Protein AF-A0AB73KA36-F1 (afdb_monomer)

Structure (mmCIF, N/CA/C/O backbone):
data_AF-A0AB73KA36-F1
#
_entry.id   AF-A0AB73KA36-F1
#
loop_
_atom_site.group_PDB
_atom_site.id
_atom_site.type_symbol
_atom_site.label_atom_id
_atom_site.label_alt_id
_atom_site.label_comp_id
_atom_site.label_asym_id
_atom_site.label_entity_id
_atom_site.label_seq_id
_atom_site.pdbx_PDB_ins_code
_atom_site.Cartn_x
_atom_site.Cartn_y
_atom_site.Cartn_z
_atom_site.occupancy
_atom_site.B_iso_or_equiv
_atom_site.auth_seq_id
_atom_site.auth_comp_id
_atom_site.auth_asym_id
_atom_site.auth_atom_id
_atom_site.pdbx_PDB_model_num
ATOM 1 N N . MET A 1 1 ? -33.663 -23.425 15.361 1.00 34.47 1 MET A N 1
ATOM 2 C CA . MET A 1 1 ? -32.714 -23.341 14.234 1.00 34.47 1 MET A CA 1
ATOM 3 C C . MET A 1 1 ? -31.765 -22.206 14.566 1.00 34.47 1 MET A C 1
ATOM 5 O O . MET A 1 1 ? -32.140 -21.056 14.391 1.00 34.47 1 MET A O 1
ATOM 9 N N . SER A 1 2 ? -30.631 -22.527 15.195 1.00 30.89 2 SER A N 1
ATOM 10 C CA . SER A 1 2 ? -29.604 -21.537 15.537 1.00 30.89 2 SER A CA 1
ATOM 11 C C . SER A 1 2 ? -28.916 -21.083 14.263 1.00 30.89 2 SER A C 1
ATOM 13 O O . SER A 1 2 ? -28.452 -21.923 13.493 1.00 30.89 2 SER A O 1
ATOM 15 N N . GLN A 1 3 ? -28.890 -19.773 14.038 1.00 29.14 3 GLN A N 1
ATOM 16 C CA . GLN A 1 3 ? -28.012 -19.181 13.044 1.00 29.14 3 GLN A CA 1
ATOM 17 C C . GLN A 1 3 ? -26.596 -19.164 13.611 1.00 29.14 3 GLN A C 1
ATOM 19 O O . GLN A 1 3 ? -26.354 -18.692 14.718 1.00 29.14 3 GLN A O 1
ATOM 24 N N . ASP A 1 4 ? -25.710 -19.771 12.841 1.00 30.23 4 ASP A N 1
ATOM 25 C CA . ASP A 1 4 ? -24.291 -19.936 13.088 1.00 30.23 4 ASP A CA 1
ATOM 26 C C . ASP A 1 4 ? -23.586 -18.639 12.656 1.00 30.23 4 ASP A C 1
ATOM 28 O O . ASP A 1 4 ? -23.253 -18.449 11.484 1.00 30.23 4 ASP A O 1
ATOM 32 N N . THR A 1 5 ? -23.457 -17.683 13.577 1.00 32.69 5 THR A N 1
ATOM 33 C CA . THR A 1 5 ? -22.637 -16.480 13.393 1.00 32.69 5 THR A CA 1
ATOM 34 C C . THR A 1 5 ? -21.172 -16.869 13.556 1.00 32.69 5 THR A C 1
ATOM 36 O O . THR A 1 5 ? -20.622 -16.861 14.656 1.00 32.69 5 THR A O 1
ATOM 39 N N . ARG A 1 6 ? -20.529 -17.229 12.442 1.00 26.52 6 ARG A N 1
ATOM 40 C CA . ARG A 1 6 ? -19.066 -17.331 12.376 1.00 26.52 6 ARG A CA 1
ATOM 41 C C . ARG A 1 6 ? -18.456 -15.972 12.752 1.00 26.52 6 ARG A C 1
ATOM 43 O O . ARG A 1 6 ? -18.998 -14.953 12.317 1.00 26.52 6 ARG A O 1
ATOM 50 N N . PRO A 1 7 ? -17.348 -15.923 13.510 1.00 35.69 7 PRO A N 1
ATOM 51 C CA . PRO A 1 7 ? -16.651 -14.669 13.745 1.00 35.69 7 PRO A CA 1
ATOM 52 C C . PRO A 1 7 ? -16.148 -14.134 12.400 1.00 35.69 7 PRO A C 1
ATOM 54 O O . PRO A 1 7 ? -15.449 -14.828 11.660 1.00 35.69 7 PRO A O 1
ATOM 57 N N . GLN A 1 8 ? -16.584 -12.920 12.070 1.00 36.38 8 GLN A N 1
ATOM 58 C CA . GLN A 1 8 ? -16.067 -12.134 10.956 1.00 36.38 8 GLN A CA 1
ATOM 59 C C . GLN A 1 8 ? -14.555 -11.972 11.151 1.00 36.38 8 GLN A C 1
ATOM 61 O O . GLN A 1 8 ? -14.098 -11.815 12.286 1.00 36.38 8 GLN A O 1
ATOM 66 N N . GLY A 1 9 ? -13.784 -12.095 10.066 1.00 32.59 9 GLY A N 1
ATOM 67 C CA . GLY A 1 9 ? -12.330 -11.954 10.104 1.00 32.59 9 GLY A CA 1
ATOM 68 C C . GLY A 1 9 ? -11.952 -10.677 10.846 1.00 32.59 9 GLY A C 1
ATOM 69 O O . GLY A 1 9 ? -12.515 -9.620 10.576 1.00 32.59 9 GLY A O 1
ATOM 70 N N . ALA A 1 10 ? -11.063 -10.795 11.831 1.00 39.03 10 ALA A N 1
ATOM 71 C CA . ALA A 1 10 ? -10.614 -9.646 12.596 1.00 39.03 10 ALA A CA 1
ATOM 72 C C . ALA A 1 10 ? -10.026 -8.610 11.629 1.00 39.03 10 ALA A C 1
ATOM 74 O O . ALA A 1 10 ? -9.109 -8.930 10.868 1.00 39.03 10 ALA A O 1
ATOM 75 N N . LEU A 1 11 ? -10.556 -7.384 11.668 1.00 43.56 11 LEU A N 1
ATOM 76 C CA . LEU A 1 11 ? -9.895 -6.220 11.089 1.00 43.56 11 LEU A CA 1
ATOM 77 C C . LEU A 1 11 ? -8.432 -6.251 11.547 1.00 43.56 11 LEU A C 1
ATOM 79 O O . LEU A 1 11 ? -8.172 -6.451 12.736 1.00 43.56 11 LEU A O 1
ATOM 83 N N . ARG A 1 12 ? -7.486 -6.044 10.627 1.00 48.09 12 ARG A N 1
ATOM 84 C CA . ARG A 1 12 ? -6.067 -5.844 10.955 1.00 48.09 12 ARG A CA 1
ATOM 85 C C . ARG A 1 12 ? -5.717 -4.353 10.899 1.00 48.09 12 ARG A C 1
ATOM 87 O O . ARG A 1 12 ? -5.169 -3.905 9.892 1.00 48.09 12 ARG A O 1
ATOM 94 N N . PRO A 1 13 ? -6.053 -3.545 11.921 1.00 45.62 13 PRO A N 1
ATOM 95 C CA . PRO A 1 13 ? -5.514 -2.205 12.012 1.00 45.62 13 PRO A CA 1
ATOM 96 C C . PRO A 1 13 ? -3.984 -2.213 12.002 1.00 45.62 13 PRO A C 1
ATOM 98 O O . PRO A 1 13 ? -3.335 -3.004 12.687 1.00 45.62 13 PRO A O 1
ATOM 101 N N . VAL A 1 14 ? -3.400 -1.287 11.250 1.00 47.75 14 VAL A N 1
ATOM 102 C CA . VAL A 1 14 ? -2.001 -0.907 11.451 1.00 47.75 14 VAL A CA 1
ATOM 103 C C . VAL A 1 14 ? -1.996 -0.024 12.694 1.00 47.75 14 VAL A C 1
ATOM 105 O O . VAL A 1 14 ? -2.486 1.102 12.644 1.00 47.75 14 VAL A O 1
ATOM 108 N N . GLY A 1 15 ? -1.541 -0.552 13.830 1.00 40.09 15 GLY A N 1
ATOM 109 C CA . GLY A 1 15 ? -1.521 0.190 15.091 1.00 40.09 15 GLY A CA 1
ATOM 110 C C . GLY A 1 15 ? -0.669 1.475 15.014 1.00 40.09 15 GLY A C 1
ATOM 111 O O . GLY A 1 15 ? 0.202 1.608 14.148 1.00 40.09 15 GLY A O 1
ATOM 112 N N . PRO A 1 16 ? -0.880 2.449 15.917 1.00 38.84 16 PRO A N 1
ATOM 113 C CA . PRO A 1 16 ? 0.133 3.442 16.277 1.00 38.84 16 PRO A CA 1
ATOM 114 C C . PRO A 1 16 ? 1.445 2.745 16.664 1.00 38.84 16 PRO A C 1
ATOM 116 O O . PRO A 1 16 ? 1.427 1.587 17.066 1.00 38.84 16 PRO A O 1
ATOM 119 N N . GLN A 1 17 ? 2.579 3.454 16.619 1.00 42.41 17 GLN A N 1
ATOM 120 C CA . GLN A 1 17 ? 3.849 2.909 17.138 1.00 42.41 17 GLN A CA 1
ATOM 121 C C . GLN A 1 17 ? 3.740 2.463 18.614 1.00 42.41 17 GLN A C 1
ATOM 123 O O . GLN A 1 17 ? 4.500 1.592 19.024 1.00 42.41 17 GLN A O 1
ATOM 128 N N . ASP A 1 18 ? 2.750 2.996 19.349 1.00 39.19 18 ASP A N 1
ATOM 129 C CA . ASP A 1 18 ? 2.490 2.720 20.765 1.00 39.19 18 ASP A CA 1
ATOM 130 C C . ASP A 1 18 ? 1.138 2.045 21.076 1.00 39.19 18 ASP A C 1
ATOM 132 O O . ASP A 1 18 ? 0.915 1.723 22.244 1.00 39.19 18 ASP A O 1
ATOM 136 N N . ALA A 1 19 ? 0.219 1.828 20.113 1.00 46.53 19 ALA A N 1
ATOM 137 C CA . ALA A 1 19 ? -1.009 1.082 20.436 1.00 46.53 19 ALA A CA 1
ATOM 138 C C . ALA A 1 19 ? -0.875 -0.399 20.070 1.00 46.53 19 ALA A C 1
ATOM 140 O O . ALA A 1 19 ? -0.293 -0.733 19.034 1.00 46.53 19 ALA A O 1
ATOM 141 N N . PRO A 1 20 ? -1.401 -1.285 20.932 1.00 52.31 20 PRO A N 1
ATOM 142 C CA . PRO A 1 20 ? -1.227 -2.718 20.794 1.00 52.31 20 PRO A CA 1
ATOM 143 C C . PRO A 1 20 ? -1.726 -3.218 19.444 1.00 52.31 20 PRO A C 1
ATOM 145 O O . PRO A 1 20 ? -2.700 -2.695 18.890 1.00 52.31 20 PRO A O 1
ATOM 148 N N . MET A 1 21 ? -1.050 -4.242 18.923 1.00 51.38 21 MET A N 1
ATOM 149 C CA . MET A 1 21 ? -1.449 -4.883 17.679 1.00 51.38 21 MET A CA 1
ATOM 150 C C . MET A 1 21 ? -2.825 -5.545 17.848 1.00 51.38 21 MET A C 1
ATOM 152 O O . MET A 1 21 ? -3.047 -6.284 18.810 1.00 51.38 21 MET A O 1
ATOM 156 N N . PRO A 1 22 ? -3.746 -5.318 16.909 1.00 49.62 22 PRO A N 1
ATOM 157 C CA . PRO A 1 22 ? -5.070 -5.912 16.947 1.00 49.62 22 PRO A CA 1
ATOM 158 C C . PRO A 1 22 ? -5.012 -7.423 16.733 1.00 49.62 22 PRO A C 1
ATOM 160 O O . PRO A 1 22 ? -4.329 -7.914 15.836 1.00 49.62 22 PRO A O 1
ATOM 163 N N . GLY A 1 23 ? -5.777 -8.157 17.543 1.00 44.47 23 GLY A N 1
ATOM 164 C CA . GLY A 1 23 ? -5.996 -9.593 17.357 1.00 44.47 23 GLY A CA 1
ATOM 165 C C . GLY A 1 23 ? -4.895 -10.518 17.885 1.00 44.47 23 GLY A C 1
ATOM 166 O O . GLY A 1 23 ? -4.915 -11.700 17.550 1.00 44.47 23 GLY A O 1
ATOM 167 N N . GLY A 1 24 ? -3.961 -10.018 18.699 1.00 50.12 24 GLY A N 1
ATOM 168 C CA . GLY A 1 24 ? -3.105 -10.876 19.520 1.00 50.12 24 GLY A CA 1
ATOM 169 C C . GLY A 1 24 ? -3.833 -11.281 20.800 1.00 50.12 24 GLY A C 1
ATOM 170 O O . GLY A 1 24 ? -4.273 -10.405 21.545 1.00 50.12 24 GLY A O 1
ATOM 171 N N . ASP A 1 25 ? -3.968 -12.585 21.041 1.00 55.19 25 ASP A N 1
ATOM 172 C CA . ASP A 1 25 ? -4.169 -13.072 22.404 1.00 55.19 25 ASP A CA 1
ATOM 173 C C . ASP A 1 25 ? -2.825 -12.908 23.121 1.00 55.19 25 ASP A C 1
ATOM 175 O O . ASP A 1 25 ? -1.806 -13.438 22.666 1.00 55.19 25 ASP A O 1
ATOM 179 N N . ASP A 1 26 ? -2.809 -12.152 24.213 1.00 65.50 26 ASP A N 1
ATOM 180 C CA . ASP A 1 26 ? -1.648 -12.115 25.096 1.00 65.50 26 ASP A CA 1
ATOM 181 C C . ASP A 1 26 ? -1.492 -13.488 25.782 1.00 65.50 2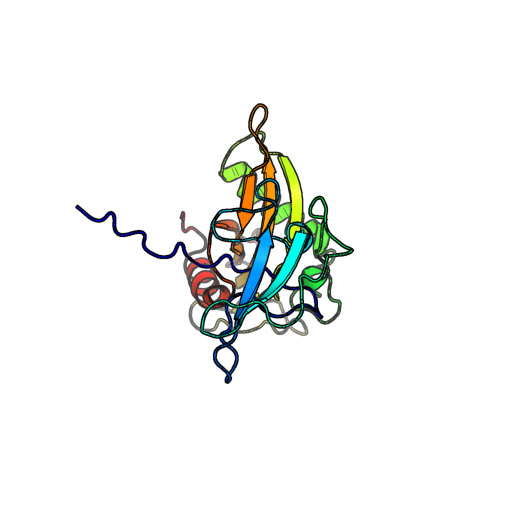6 ASP A C 1
ATOM 183 O O . ASP A 1 26 ? -2.444 -14.267 25.880 1.00 65.50 26 ASP A O 1
ATOM 187 N N . ASP A 1 27 ? -0.304 -13.798 26.312 1.00 70.88 27 ASP A N 1
ATOM 188 C CA . ASP A 1 27 ? -0.028 -15.083 26.986 1.00 70.88 27 ASP A CA 1
ATOM 189 C C . ASP A 1 27 ? -0.992 -15.382 28.161 1.00 70.88 27 ASP A C 1
ATOM 191 O O . ASP A 1 27 ? -1.186 -16.537 28.552 1.00 70.88 27 ASP A O 1
ATOM 195 N N . ASP A 1 28 ? -1.628 -14.348 28.723 1.00 76.94 28 ASP A N 1
ATOM 196 C CA . ASP A 1 28 ? -2.641 -14.448 29.779 1.00 76.94 28 ASP A CA 1
ATOM 197 C C . ASP A 1 28 ? -4.072 -14.721 29.254 1.00 76.94 28 ASP A C 1
ATOM 199 O O . ASP A 1 28 ? -4.993 -14.960 30.040 1.00 76.94 28 ASP A O 1
ATOM 203 N N . GLY A 1 29 ? -4.262 -14.775 27.932 1.00 80.44 29 GLY A N 1
ATOM 204 C CA . GLY A 1 29 ? -5.544 -14.977 27.258 1.00 80.44 29 GLY A CA 1
ATOM 205 C C . GLY A 1 29 ? -6.435 -13.737 27.206 1.00 80.44 29 GLY A C 1
ATOM 206 O O . GLY A 1 29 ? -7.618 -13.872 26.893 1.00 80.44 29 GLY A O 1
ATOM 207 N N . SER A 1 30 ? -5.905 -12.565 27.550 1.00 84.38 30 SER A N 1
ATOM 208 C CA . SER A 1 30 ? -6.564 -11.293 27.276 1.00 84.38 30 SER A CA 1
ATOM 209 C C . SER A 1 30 ? -6.367 -10.877 25.818 1.00 84.38 30 SER A C 1
ATOM 211 O O . SER A 1 30 ? -5.475 -11.366 25.123 1.00 84.38 30 SER A O 1
ATOM 213 N N . ARG A 1 31 ? -7.220 -9.968 25.347 1.00 85.62 31 ARG A N 1
ATOM 214 C CA . ARG A 1 31 ? -7.167 -9.448 23.978 1.00 85.62 31 ARG A CA 1
ATOM 215 C C . ARG A 1 31 ? -7.622 -8.000 23.909 1.00 85.62 31 ARG A C 1
ATOM 217 O O . ARG A 1 31 ? -8.372 -7.523 24.763 1.00 85.62 31 ARG A O 1
ATOM 224 N N . TRP A 1 32 ? -7.223 -7.325 22.841 1.00 85.62 32 TRP A N 1
ATOM 225 C CA . TRP A 1 32 ? -7.624 -5.952 22.555 1.00 85.62 32 TRP A CA 1
ATOM 226 C C . TRP A 1 32 ? -8.891 -5.889 21.706 1.00 85.62 32 TRP A C 1
ATOM 228 O O . TRP A 1 32 ? -9.028 -6.602 20.710 1.00 85.62 32 TRP A O 1
ATOM 238 N N . ILE A 1 33 ? -9.808 -5.007 22.097 1.00 87.31 33 ILE A N 1
ATOM 239 C CA . ILE A 1 33 ? -11.014 -4.657 21.350 1.00 87.31 33 ILE A CA 1
ATOM 240 C C . ILE A 1 33 ? -10.898 -3.205 20.891 1.00 87.31 33 ILE A C 1
ATOM 242 O O . ILE A 1 33 ? -10.392 -2.353 21.621 1.00 87.31 33 ILE A O 1
ATOM 246 N N . TYR A 1 34 ? -11.383 -2.933 19.681 1.00 87.06 34 TYR A N 1
ATOM 247 C CA . TYR A 1 34 ? -11.301 -1.630 19.031 1.00 87.06 34 TYR A CA 1
ATOM 248 C C . TYR A 1 34 ? -12.694 -1.182 18.612 1.00 87.06 34 TYR A C 1
ATOM 250 O O . TYR A 1 34 ? -13.464 -1.958 18.044 1.00 87.06 34 TYR A O 1
ATOM 258 N N . GLU A 1 35 ? -12.997 0.090 18.842 1.00 91.44 35 GLU A N 1
ATOM 259 C CA . GLU A 1 35 ? -14.129 0.757 18.211 1.00 91.44 35 GLU A CA 1
ATOM 260 C C . GLU A 1 35 ? -13.620 1.486 16.966 1.00 91.44 35 GLU A C 1
ATOM 262 O O . GLU A 1 35 ? -12.807 2.405 17.073 1.00 91.44 35 GLU A O 1
ATOM 267 N N . VAL A 1 36 ? -14.073 1.059 15.787 1.00 90.75 36 VAL A N 1
ATOM 268 C CA . VAL A 1 36 ? -13.618 1.573 14.488 1.00 90.75 36 VAL A CA 1
ATOM 269 C C . VAL A 1 36 ? -14.751 2.339 13.811 1.00 90.75 36 VAL A C 1
ATOM 271 O O . VAL A 1 36 ? -15.882 1.857 13.739 1.00 90.75 36 VAL A O 1
ATOM 274 N N . ALA A 1 37 ? -14.444 3.531 13.309 1.00 91.81 37 ALA A N 1
ATOM 275 C CA . ALA A 1 37 ? -15.352 4.325 12.494 1.00 91.81 37 ALA A CA 1
ATOM 276 C C . ALA A 1 37 ? -15.437 3.741 11.079 1.00 91.81 37 ALA A C 1
ATOM 278 O O . ALA A 1 37 ? -14.500 3.858 10.285 1.00 91.81 37 ALA A O 1
ATOM 279 N N . GLY A 1 38 ? -16.569 3.100 10.777 1.00 88.50 38 GLY A N 1
ATOM 280 C CA . GLY A 1 38 ? -16.789 2.384 9.519 1.00 88.50 38 GLY A CA 1
ATOM 281 C C . GLY A 1 38 ? -16.718 3.268 8.272 1.00 88.50 38 GLY A C 1
ATOM 282 O O . GLY A 1 38 ? -16.420 2.776 7.191 1.00 88.50 38 GLY A O 1
ATOM 283 N N . GLU A 1 39 ? -16.934 4.579 8.402 1.00 89.56 39 GLU A N 1
ATOM 284 C CA . GLU A 1 39 ? -16.766 5.540 7.307 1.00 89.56 39 GLU A CA 1
ATOM 285 C C . GLU A 1 39 ? -15.307 5.704 6.841 1.00 89.56 39 GLU A C 1
ATOM 287 O O . GLU A 1 39 ? -15.063 6.251 5.764 1.00 89.56 39 GLU A O 1
ATOM 292 N N . TYR A 1 40 ? -14.344 5.232 7.637 1.00 89.94 40 TYR A N 1
ATOM 293 C CA . TYR A 1 40 ? -12.909 5.328 7.373 1.00 89.94 40 TYR A CA 1
ATOM 294 C C . TYR A 1 40 ? -12.223 3.961 7.280 1.00 89.94 40 TYR A C 1
ATOM 296 O O . TYR A 1 40 ? -1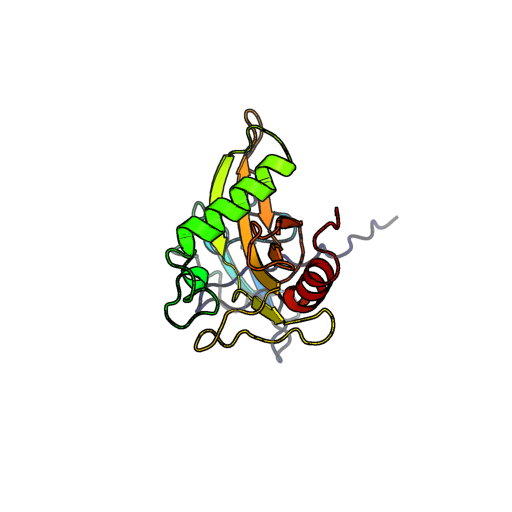0.995 3.915 7.244 1.00 89.94 40 TYR A O 1
ATOM 304 N N . SER A 1 41 ? -12.969 2.855 7.215 1.00 90.38 41 SER A N 1
ATOM 305 C CA . SER A 1 41 ? -12.417 1.497 7.151 1.00 90.38 41 SER A CA 1
ATOM 306 C C . SER A 1 41 ? -13.074 0.648 6.060 1.00 90.38 41 SER A C 1
ATOM 308 O O . SER A 1 41 ? -14.131 0.988 5.531 1.00 90.38 41 SER A O 1
ATOM 310 N N . SER A 1 42 ? -12.442 -0.472 5.714 1.00 88.12 42 SER A N 1
ATOM 311 C CA . SER A 1 42 ? -13.090 -1.575 5.000 1.00 88.12 42 SER A CA 1
ATOM 312 C C . SER A 1 42 ? -13.525 -2.655 5.998 1.00 88.12 42 SER A C 1
ATOM 314 O O . SER A 1 42 ? -13.332 -2.508 7.204 1.00 88.12 42 SER A O 1
ATOM 316 N N . GLU A 1 43 ? -14.109 -3.752 5.510 1.00 86.62 43 GLU A N 1
ATOM 317 C CA . GLU A 1 43 ? -14.411 -4.929 6.342 1.00 86.62 43 GLU A CA 1
ATOM 318 C C . GLU A 1 43 ? -13.149 -5.662 6.823 1.00 86.62 43 GLU A C 1
ATOM 320 O O . GLU A 1 43 ? -13.190 -6.395 7.808 1.00 86.62 43 GLU A O 1
ATOM 325 N N . THR A 1 44 ? -12.031 -5.485 6.119 1.00 85.75 44 THR A N 1
ATOM 326 C CA . THR A 1 44 ? -10.810 -6.288 6.273 1.00 85.75 44 THR A CA 1
ATOM 327 C C . THR A 1 44 ? -9.610 -5.471 6.748 1.00 85.75 44 THR A C 1
ATOM 329 O O . THR A 1 44 ? -8.636 -6.037 7.245 1.00 85.75 44 THR A O 1
ATOM 332 N N . TRP A 1 45 ? -9.676 -4.142 6.663 1.00 88.06 45 TRP A N 1
ATOM 333 C CA . TRP A 1 45 ? -8.575 -3.255 7.013 1.00 88.06 45 TRP A CA 1
ATOM 334 C C . TRP A 1 45 ? -9.061 -1.882 7.479 1.00 88.06 45 TRP A C 1
ATOM 336 O O . TRP A 1 45 ? -10.077 -1.362 7.016 1.00 88.06 45 TRP A O 1
ATOM 346 N N . ALA A 1 46 ? -8.303 -1.273 8.387 1.00 87.62 46 ALA A N 1
ATOM 347 C CA . ALA A 1 46 ? -8.613 0.026 8.964 1.00 87.62 46 ALA A CA 1
ATOM 348 C C . ALA A 1 46 ? -7.324 0.853 9.158 1.00 87.62 46 ALA A C 1
ATOM 350 O O . ALA A 1 46 ? -6.364 0.341 9.747 1.00 87.62 46 ALA A O 1
ATOM 351 N N . PRO A 1 47 ? -7.277 2.123 8.712 1.00 90.00 47 PRO A N 1
ATOM 352 C CA . PRO A 1 47 ? -6.187 3.033 9.048 1.00 90.00 47 PRO A CA 1
ATOM 353 C C . PRO A 1 47 ? -6.253 3.388 10.534 1.00 90.00 47 PRO A C 1
ATOM 355 O O . PRO A 1 47 ? -7.337 3.437 11.119 1.00 90.00 47 PRO A O 1
ATOM 358 N N . ARG A 1 48 ? -5.114 3.696 11.160 1.00 85.69 48 ARG A N 1
ATOM 359 C CA . ARG A 1 48 ? -5.063 4.011 12.602 1.00 85.69 48 ARG A CA 1
ATOM 360 C C . ARG A 1 48 ? -5.986 5.166 12.998 1.00 85.69 48 ARG A C 1
ATOM 362 O O . ARG A 1 48 ? -6.563 5.141 14.079 1.00 85.69 48 ARG A O 1
ATOM 369 N N . GLU A 1 49 ? -6.146 6.158 12.124 1.00 91.00 49 GLU A N 1
ATOM 370 C CA . GLU A 1 49 ? -6.979 7.339 12.362 1.00 91.00 49 GLU A CA 1
ATOM 371 C C . GLU A 1 49 ? -8.475 6.983 12.461 1.00 91.00 49 GLU A C 1
ATOM 373 O O . GLU A 1 49 ? -9.240 7.700 13.102 1.00 91.00 49 GLU A O 1
ATOM 378 N N . SER A 1 50 ? -8.892 5.840 11.897 1.00 91.50 50 SER A N 1
ATOM 379 C CA . SER A 1 50 ? -10.274 5.346 11.989 1.00 91.50 50 SER A CA 1
ATOM 380 C C . SER A 1 50 ? -10.618 4.716 13.341 1.00 91.50 50 SER A C 1
ATOM 382 O O . SER A 1 50 ? -11.795 4.542 13.658 1.00 91.50 50 SER A O 1
ATOM 384 N N . ILE A 1 51 ? -9.616 4.367 14.150 1.00 91.12 51 ILE A N 1
ATOM 385 C CA . ILE A 1 51 ? -9.830 3.783 15.473 1.00 91.12 51 ILE A CA 1
ATOM 386 C C . ILE A 1 51 ? -10.244 4.909 16.414 1.00 91.12 51 ILE A C 1
ATOM 388 O O . ILE A 1 51 ? -9.471 5.834 16.648 1.00 91.12 51 ILE A O 1
ATOM 392 N N . ARG A 1 52 ? -11.445 4.832 16.981 1.00 91.50 52 ARG A N 1
ATOM 393 C CA . ARG A 1 52 ? -11.935 5.822 17.942 1.00 91.50 52 ARG A CA 1
ATOM 394 C C . ARG A 1 52 ? -11.303 5.626 19.315 1.00 91.50 52 ARG A C 1
ATOM 396 O O . ARG A 1 52 ? -10.876 6.587 19.943 1.00 91.50 52 ARG A O 1
ATOM 403 N N . ARG A 1 53 ? -11.249 4.374 19.765 1.00 91.75 53 ARG A N 1
ATOM 404 C CA . ARG A 1 53 ? -10.732 3.963 21.075 1.00 91.75 53 ARG A CA 1
ATOM 405 C C . ARG A 1 53 ? -10.475 2.463 21.115 1.00 91.75 53 ARG A C 1
ATOM 407 O O . ARG A 1 53 ? -10.989 1.725 20.269 1.00 91.75 53 ARG A O 1
ATOM 414 N N . TRP A 1 54 ? -9.719 2.017 22.109 1.00 89.88 54 TRP A N 1
ATOM 415 C CA . TRP A 1 54 ? -9.418 0.604 22.340 1.00 89.88 54 TRP A CA 1
ATOM 416 C C . TRP A 1 54 ? -9.417 0.263 23.831 1.00 89.88 54 TRP A C 1
ATOM 418 O O . TRP A 1 54 ? -9.167 1.123 24.671 1.00 89.88 54 TRP A O 1
ATOM 428 N N . TRP A 1 55 ? -9.704 -0.991 24.172 1.00 90.88 55 TRP A N 1
ATOM 429 C CA . TRP A 1 55 ? -9.643 -1.497 25.546 1.00 90.88 55 TRP A CA 1
ATOM 430 C C . TRP A 1 55 ? -9.218 -2.958 25.569 1.00 90.88 55 TRP A C 1
ATOM 432 O O . TRP A 1 55 ? -9.400 -3.693 24.595 1.00 90.88 55 TRP A O 1
ATOM 442 N N . ARG A 1 56 ? -8.654 -3.381 26.700 1.00 88.75 56 ARG A N 1
ATOM 443 C CA . ARG A 1 56 ? -8.263 -4.770 26.934 1.00 88.75 56 ARG A CA 1
ATOM 444 C C . ARG A 1 56 ? -9.384 -5.495 27.663 1.00 88.75 56 ARG A C 1
ATOM 446 O O . ARG A 1 56 ? -9.955 -4.962 28.620 1.00 88.75 56 ARG A O 1
ATOM 453 N N . VAL A 1 57 ? -9.682 -6.707 27.219 1.00 89.25 57 VAL A N 1
ATOM 454 C CA . VAL A 1 57 ? -10.613 -7.614 27.891 1.00 89.25 57 VAL A CA 1
ATOM 455 C C . VAL A 1 57 ? -9.897 -8.891 28.298 1.00 89.25 57 VAL A C 1
ATOM 457 O O . VAL A 1 57 ? -8.987 -9.332 27.599 1.00 89.25 57 VAL A O 1
ATOM 460 N N . ASP A 1 58 ? -10.301 -9.489 29.412 1.00 90.69 58 ASP A N 1
ATOM 461 C CA . ASP A 1 58 ? -9.851 -10.824 29.800 1.00 90.69 58 ASP A CA 1
ATOM 462 C C . ASP A 1 58 ? -10.411 -11.914 28.863 1.00 90.69 58 ASP A C 1
ATOM 464 O O . ASP A 1 58 ? -11.165 -11.650 27.918 1.00 90.69 58 ASP A O 1
ATOM 468 N N . ARG A 1 59 ? -10.055 -13.171 29.147 1.00 88.69 59 ARG A N 1
ATOM 469 C CA . ARG A 1 59 ? -10.521 -14.344 28.392 1.00 88.69 59 ARG A CA 1
ATOM 470 C C . ARG A 1 59 ? -12.048 -14.483 28.368 1.00 88.69 59 ARG A C 1
ATOM 472 O O . ARG A 1 59 ? -12.592 -15.033 27.411 1.00 88.69 59 ARG A O 1
ATOM 479 N N . ASP A 1 60 ? -12.728 -14.002 29.401 1.00 89.50 60 ASP A N 1
ATOM 480 C CA . ASP A 1 60 ? -14.182 -14.072 29.545 1.00 89.50 60 ASP A CA 1
ATOM 481 C C . ASP A 1 60 ? -14.886 -12.862 28.897 1.00 89.50 60 ASP A C 1
ATOM 483 O O . ASP A 1 60 ? -16.115 -12.823 28.809 1.00 89.50 60 ASP A O 1
ATOM 487 N N . GLY A 1 61 ? -14.116 -11.899 28.380 1.00 87.12 61 GLY A N 1
ATOM 488 C CA . GLY A 1 61 ? -14.611 -10.686 27.741 1.00 87.12 61 GLY A CA 1
ATOM 489 C C . GLY A 1 61 ? -14.888 -9.538 28.711 1.00 87.12 61 GLY A C 1
ATOM 490 O O . GLY A 1 61 ? -15.487 -8.546 28.295 1.00 87.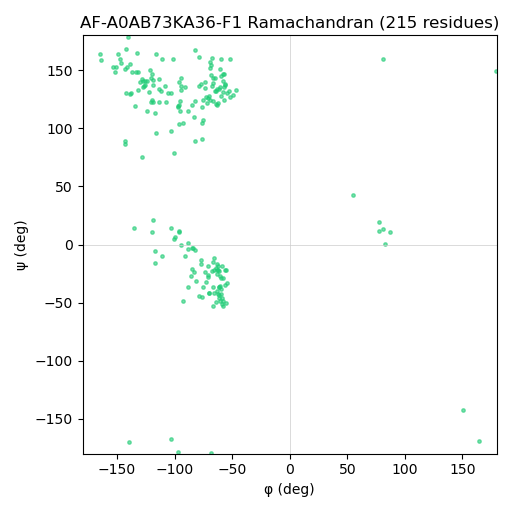12 61 GLY A O 1
ATOM 491 N N . ASN A 1 62 ? -14.464 -9.640 29.973 1.00 92.12 62 ASN A N 1
ATOM 492 C CA . ASN A 1 62 ? -14.597 -8.545 30.928 1.00 92.12 62 ASN A CA 1
ATOM 493 C C . ASN A 1 62 ? -13.500 -7.509 30.697 1.00 92.12 62 ASN A C 1
ATOM 495 O O . ASN A 1 62 ? -12.332 -7.846 30.522 1.00 92.12 62 ASN A O 1
ATOM 499 N N . GLU A 1 63 ? -13.880 -6.238 30.728 1.00 91.50 63 GLU A N 1
ATOM 500 C CA . GLU A 1 63 ? -12.956 -5.114 30.609 1.00 91.50 63 GLU A CA 1
ATOM 501 C C . GLU A 1 63 ? -11.961 -5.075 31.778 1.00 91.50 63 GLU A C 1
ATOM 503 O O . GLU A 1 63 ? -12.351 -5.213 32.939 1.00 91.50 63 GLU A O 1
ATOM 508 N N . LEU A 1 64 ? -10.680 -4.874 31.460 1.00 88.31 64 LEU A N 1
ATOM 509 C CA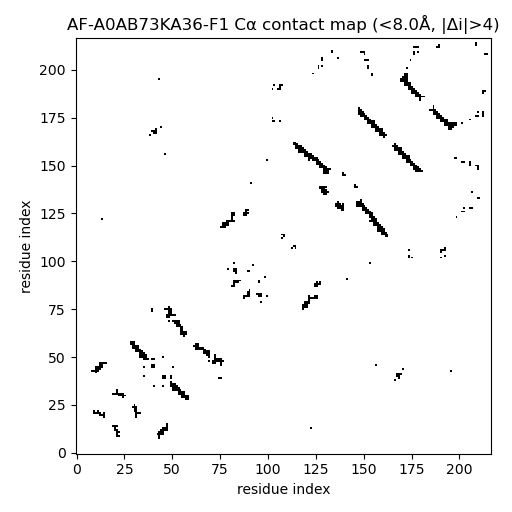 . LEU A 1 64 ? -9.602 -4.828 32.448 1.00 88.31 64 LEU A CA 1
ATOM 510 C C . LEU A 1 64 ? -9.295 -3.403 32.935 1.00 88.31 64 LEU A C 1
ATOM 512 O O . LEU A 1 64 ? -9.187 -3.184 34.139 1.00 88.31 64 LEU A O 1
ATOM 516 N N . GLU A 1 65 ? -9.138 -2.438 32.019 1.00 83.12 65 GLU A N 1
ATOM 517 C CA . GLU A 1 65 ? -8.525 -1.128 32.329 1.00 83.12 65 GLU A CA 1
ATOM 518 C C . GLU A 1 65 ? -9.265 0.096 31.752 1.00 83.12 65 GLU A C 1
ATOM 520 O O . GLU A 1 65 ? -8.733 1.205 31.778 1.00 83.12 65 GLU A O 1
ATOM 525 N N . GLY A 1 66 ? -10.509 -0.051 31.283 1.00 84.38 66 GLY A N 1
ATOM 526 C CA . GLY A 1 66 ? -11.219 1.060 30.642 1.00 84.38 66 GLY A CA 1
ATOM 527 C C . GLY A 1 66 ? -10.837 1.273 29.174 1.00 84.38 66 GLY A C 1
ATOM 528 O O . GLY A 1 66 ? -9.770 0.838 28.732 1.00 84.38 66 GLY A O 1
ATOM 529 N N . PRO A 1 67 ? -11.691 1.954 28.389 1.00 89.25 67 PRO A N 1
ATOM 530 C CA . PRO A 1 67 ? -11.334 2.397 27.050 1.00 89.25 67 PRO A CA 1
ATOM 531 C C . PRO A 1 67 ? -10.362 3.576 27.062 1.00 89.25 67 PRO A C 1
ATOM 533 O O . PRO A 1 67 ? -10.556 4.570 27.761 1.00 89.25 67 PRO A O 1
ATOM 536 N N . VAL A 1 68 ? -9.341 3.464 26.215 1.00 90.00 68 VAL A N 1
ATOM 537 C CA . VAL A 1 68 ? -8.375 4.510 25.886 1.00 90.00 68 VAL A CA 1
ATOM 538 C C . VAL A 1 68 ? -8.823 5.188 24.598 1.00 90.00 68 VAL A C 1
ATOM 540 O O . VAL A 1 68 ? -8.937 4.539 23.558 1.00 90.00 68 VAL A O 1
ATOM 543 N N . GLU A 1 69 ? -9.092 6.490 24.669 1.00 91.06 69 GLU A N 1
ATOM 544 C CA . GLU A 1 69 ? -9.479 7.297 23.507 1.00 91.06 69 GLU A CA 1
ATOM 545 C C . GLU A 1 69 ? -8.275 7.561 22.592 1.00 91.06 69 GLU A C 1
ATOM 547 O O . GLU A 1 69 ? -7.171 7.850 23.057 1.00 91.06 69 GLU A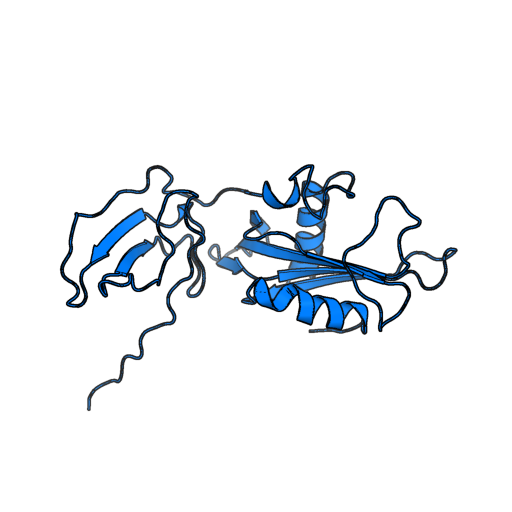 O 1
ATOM 552 N N . ASN A 1 70 ? -8.490 7.494 21.277 1.00 88.75 70 ASN A N 1
ATOM 553 C CA . ASN A 1 70 ? -7.467 7.825 20.295 1.00 88.75 70 ASN A CA 1
ATOM 554 C C . ASN A 1 70 ? -7.422 9.339 20.060 1.00 88.75 70 ASN A C 1
ATOM 556 O O . ASN A 1 70 ? -8.303 9.902 19.409 1.00 88.75 70 ASN A O 1
ATOM 560 N N . GLU A 1 71 ? -6.359 10.001 20.512 1.00 91.06 71 GLU A N 1
ATOM 561 C CA . GLU A 1 71 ? -6.156 11.438 20.269 1.00 91.06 71 GLU A CA 1
ATOM 562 C C . GLU A 1 71 ? -6.032 11.787 18.776 1.00 91.06 71 GLU A C 1
ATOM 564 O O . GLU A 1 71 ? -6.304 12.917 18.376 1.00 91.06 71 GLU A O 1
ATOM 569 N N . ASN A 1 72 ? -5.667 10.807 17.943 1.00 87.75 72 ASN A N 1
ATOM 570 C CA . ASN A 1 72 ? -5.534 10.957 16.494 1.00 87.75 72 ASN A CA 1
ATOM 571 C C . ASN A 1 72 ? -6.788 10.517 15.722 1.00 87.75 72 ASN A C 1
ATOM 573 O O . ASN A 1 72 ? -6.723 10.360 14.502 1.00 87.75 72 ASN A O 1
ATOM 577 N N . PHE A 1 73 ? -7.911 10.272 16.407 1.00 91.94 73 PHE A N 1
ATOM 578 C CA . PHE A 1 73 ? -9.153 9.883 15.745 1.00 91.94 73 PHE A CA 1
ATOM 579 C C . PHE A 1 73 ? -9.623 10.961 14.758 1.00 91.94 73 PHE A C 1
ATOM 581 O O . PHE A 1 73 ? -9.796 12.128 15.119 1.00 91.94 73 PHE A O 1
ATOM 588 N N . GLY A 1 74 ? -9.888 10.561 13.516 1.00 92.25 74 GLY A N 1
ATOM 589 C CA . GLY A 1 74 ? -10.372 11.462 12.479 1.00 92.25 74 GLY A CA 1
ATOM 590 C C . GLY A 1 74 ? -10.249 10.887 11.068 1.00 92.25 74 GLY A C 1
ATOM 591 O O . GLY A 1 74 ? -9.968 9.700 10.897 1.00 92.25 74 GLY A O 1
ATOM 592 N N . PRO A 1 75 ? -10.465 11.723 10.036 1.00 92.75 75 PRO A N 1
ATOM 593 C CA . PRO A 1 75 ? -10.251 11.320 8.655 1.00 92.75 75 PRO A CA 1
ATOM 594 C C . PRO A 1 75 ? -8.808 10.833 8.439 1.00 92.75 75 PRO A C 1
ATOM 596 O O . PRO A 1 75 ? -7.875 11.512 8.886 1.00 92.75 75 PRO A O 1
ATOM 599 N N . PRO A 1 76 ? -8.599 9.711 7.728 1.00 93.31 76 PRO A N 1
ATOM 600 C CA . PRO A 1 76 ? -7.263 9.234 7.407 1.00 93.31 76 PRO A CA 1
ATOM 601 C C . PRO A 1 76 ? -6.479 10.257 6.588 1.00 93.31 76 PRO A C 1
ATOM 603 O O . PRO A 1 76 ? -7.025 10.964 5.738 1.00 93.31 76 PRO A O 1
ATOM 606 N N . GLN A 1 77 ? -5.177 10.317 6.844 1.00 93.94 77 GLN A N 1
ATOM 607 C CA . GLN A 1 77 ? -4.263 11.243 6.183 1.00 93.94 77 GLN A CA 1
ATOM 608 C C . GLN A 1 77 ? -3.227 10.489 5.357 1.00 93.94 77 GLN A C 1
ATOM 610 O O . GLN A 1 77 ? -3.017 9.286 5.531 1.00 93.94 77 GLN A O 1
ATOM 615 N N . ASN A 1 78 ? -2.564 11.217 4.458 1.00 96.94 78 ASN A N 1
ATOM 616 C CA . ASN A 1 78 ? -1.431 10.677 3.720 1.00 96.94 78 ASN A CA 1
ATOM 617 C C . ASN A 1 78 ? -0.303 10.279 4.686 1.00 96.94 78 ASN A C 1
ATOM 619 O O . ASN A 1 78 ? 0.078 11.066 5.550 1.00 96.94 78 ASN A O 1
ATOM 623 N N . ASP A 1 79 ? 0.264 9.089 4.501 1.00 95.69 79 ASP A N 1
ATOM 624 C CA . ASP A 1 79 ? 1.428 8.617 5.257 1.00 95.69 79 ASP A CA 1
ATOM 625 C C . ASP A 1 79 ? 2.340 7.801 4.335 1.00 95.69 79 ASP A C 1
ATOM 627 O O . ASP A 1 79 ? 2.213 6.584 4.220 1.00 95.69 79 ASP A O 1
ATOM 631 N N . LEU A 1 80 ? 3.248 8.481 3.632 1.00 96.62 80 LEU A N 1
ATOM 632 C CA . LEU A 1 80 ? 4.213 7.848 2.725 1.00 96.62 80 LEU A CA 1
ATOM 633 C C . LEU A 1 80 ? 5.616 7.750 3.330 1.00 96.62 80 LEU A C 1
ATOM 635 O O . LEU A 1 80 ? 6.564 7.428 2.619 1.00 96.62 80 LEU A O 1
ATOM 639 N N . ARG A 1 81 ? 5.759 7.962 4.645 1.00 95.44 81 ARG A N 1
ATOM 640 C CA . ARG A 1 81 ? 7.068 8.001 5.321 1.00 95.44 81 ARG A CA 1
ATOM 641 C C . ARG A 1 81 ? 7.910 6.750 5.070 1.00 95.44 81 ARG A C 1
ATOM 643 O O . ARG A 1 81 ? 9.123 6.850 4.978 1.00 95.44 81 ARG A O 1
ATOM 650 N N . ARG A 1 82 ? 7.269 5.584 4.918 1.00 94.44 82 ARG A N 1
ATOM 651 C CA . ARG A 1 82 ? 7.940 4.310 4.597 1.00 94.44 82 ARG A CA 1
ATOM 652 C C . ARG A 1 82 ? 8.475 4.233 3.168 1.00 94.44 82 ARG A C 1
ATOM 654 O O . ARG A 1 82 ? 9.427 3.504 2.924 1.00 94.44 82 ARG A O 1
ATOM 661 N N . ALA A 1 83 ? 7.854 4.943 2.229 1.00 95.94 83 ALA A N 1
ATOM 662 C CA . ALA A 1 83 ? 8.364 5.064 0.867 1.00 95.94 83 ALA A CA 1
ATOM 663 C C . ALA A 1 83 ? 9.462 6.128 0.764 1.00 95.94 83 ALA A C 1
ATOM 665 O O . ALA A 1 83 ? 10.364 5.979 -0.048 1.00 95.94 83 ALA A O 1
ATOM 666 N N . THR A 1 84 ? 9.400 7.178 1.584 1.00 96.88 84 THR A N 1
ATOM 667 C CA . THR A 1 84 ? 10.361 8.293 1.573 1.00 96.88 84 THR A CA 1
ATOM 668 C C . THR A 1 84 ? 11.482 8.145 2.601 1.00 96.88 84 THR A C 1
ATOM 670 O O . THR A 1 84 ? 12.173 9.122 2.885 1.00 96.88 84 THR A O 1
ATOM 673 N N . ASP A 1 85 ? 11.627 6.973 3.217 1.00 94.69 85 ASP A N 1
ATOM 674 C CA . ASP A 1 85 ? 12.725 6.701 4.140 1.00 94.69 85 ASP A CA 1
ATOM 675 C C . ASP A 1 85 ? 14.053 6.790 3.361 1.00 94.69 85 ASP A C 1
ATOM 677 O O . ASP A 1 85 ? 14.211 6.061 2.374 1.00 94.69 85 ASP A O 1
ATOM 681 N N . PRO A 1 86 ? 14.987 7.687 3.739 1.00 92.06 86 PRO A N 1
ATOM 682 C CA . PRO A 1 86 ? 16.249 7.863 3.021 1.00 92.06 86 PRO A CA 1
ATOM 683 C C . PRO A 1 86 ? 17.132 6.611 3.046 1.00 92.06 86 PRO A C 1
ATOM 685 O O . PRO A 1 86 ? 17.911 6.411 2.119 1.00 92.06 86 PRO A O 1
ATOM 688 N N . ASP A 1 87 ? 16.974 5.754 4.056 1.00 92.38 87 ASP A N 1
ATOM 689 C CA . ASP A 1 87 ? 17.664 4.465 4.159 1.00 92.38 87 ASP A CA 1
ATOM 690 C C . ASP A 1 87 ? 16.756 3.303 3.702 1.00 92.38 87 ASP A C 1
ATOM 692 O O . ASP A 1 87 ? 17.095 2.124 3.833 1.00 92.38 87 ASP A O 1
ATOM 696 N N . GLY A 1 88 ? 15.573 3.628 3.173 1.00 92.44 88 GLY A N 1
ATOM 697 C CA . GLY A 1 88 ? 14.557 2.671 2.773 1.00 92.44 88 GLY A CA 1
ATOM 698 C C . GLY A 1 88 ? 14.784 2.065 1.384 1.00 92.44 88 GLY A C 1
ATOM 699 O O . GLY A 1 88 ? 15.548 2.585 0.573 1.00 92.44 88 GLY A O 1
ATOM 700 N N . PRO A 1 89 ? 14.047 0.996 1.035 1.00 93.81 89 PRO A N 1
ATOM 701 C CA . PRO A 1 89 ? 14.229 0.279 -0.234 1.00 93.81 89 PRO A CA 1
ATOM 702 C C . PRO A 1 89 ? 13.950 1.102 -1.498 1.00 93.81 89 PRO A C 1
ATOM 704 O O . PRO A 1 89 ? 14.332 0.693 -2.590 1.00 93.81 89 PRO A O 1
ATOM 707 N N . LEU A 1 90 ? 13.258 2.237 -1.370 1.00 95.19 90 LEU A N 1
ATOM 708 C CA . LEU A 1 90 ? 12.921 3.131 -2.478 1.00 95.19 90 LEU A CA 1
ATOM 709 C C . LEU A 1 90 ? 13.838 4.357 -2.572 1.00 95.19 90 LEU A C 1
ATOM 711 O O . LEU A 1 90 ? 13.608 5.200 -3.432 1.00 95.19 90 LEU A O 1
ATOM 715 N N . SER A 1 91 ? 14.875 4.462 -1.737 1.00 93.94 91 SER A N 1
ATOM 716 C CA . SER A 1 91 ? 15.776 5.625 -1.689 1.00 93.94 91 SER A CA 1
ATOM 717 C C . SER A 1 91 ? 16.564 5.871 -2.981 1.00 93.94 91 SER A C 1
ATOM 719 O O . SER A 1 91 ? 17.041 6.978 -3.218 1.00 93.94 91 SER A O 1
ATOM 721 N N . TRP A 1 92 ? 16.664 4.861 -3.849 1.00 91.94 92 TRP A N 1
ATOM 722 C CA . TRP A 1 92 ? 17.247 4.973 -5.188 1.00 91.94 92 TRP A CA 1
ATOM 723 C C . TRP A 1 92 ? 16.376 5.778 -6.168 1.00 91.94 92 TRP A C 1
ATOM 725 O O . TRP A 1 92 ? 16.867 6.217 -7.210 1.00 91.94 92 TRP A O 1
ATOM 735 N N . LEU A 1 93 ? 15.083 5.964 -5.872 1.00 93.12 93 LEU A N 1
ATOM 736 C CA . LEU A 1 93 ? 14.192 6.784 -6.686 1.00 93.12 93 LEU A CA 1
ATOM 737 C C . LEU A 1 93 ? 14.450 8.277 -6.419 1.00 93.12 93 LEU A C 1
ATOM 739 O O . LEU A 1 93 ? 14.546 8.676 -5.261 1.00 93.12 93 LEU A O 1
ATOM 743 N N . PRO A 1 94 ? 14.466 9.135 -7.459 1.00 93.44 94 PRO A N 1
ATOM 744 C CA . PRO A 1 94 ? 14.640 10.579 -7.278 1.00 93.44 94 PRO A CA 1
ATOM 745 C C . PRO A 1 94 ? 13.545 11.239 -6.428 1.00 93.44 94 PRO A C 1
ATOM 747 O O . PRO A 1 94 ? 13.823 12.175 -5.684 1.00 93.44 94 PRO A O 1
ATOM 750 N N . ASP A 1 95 ? 12.303 10.764 -6.563 1.00 97.19 95 ASP A N 1
ATOM 751 C CA 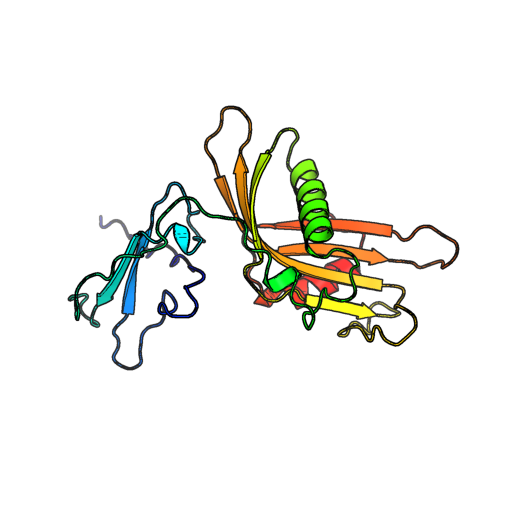. ASP A 1 95 ? 11.144 11.209 -5.783 1.00 97.19 95 ASP A CA 1
ATOM 752 C C . ASP A 1 95 ? 10.240 9.998 -5.483 1.00 97.19 95 ASP A C 1
ATOM 754 O O . ASP A 1 95 ? 9.361 9.654 -6.290 1.00 97.19 95 ASP A O 1
ATOM 758 N N . PRO A 1 96 ? 10.476 9.295 -4.359 1.00 97.19 96 PRO A N 1
ATOM 759 C CA . PRO A 1 96 ? 9.704 8.110 -4.004 1.00 97.19 96 PRO A CA 1
ATOM 760 C C . PRO A 1 96 ? 8.212 8.401 -3.805 1.00 97.19 96 PRO A C 1
ATOM 762 O O . PRO A 1 96 ? 7.373 7.590 -4.196 1.00 97.19 96 PRO A O 1
ATOM 765 N N . GLU A 1 97 ? 7.855 9.561 -3.241 1.00 97.50 97 GLU A N 1
ATOM 766 C CA . GLU A 1 97 ? 6.453 9.917 -3.001 1.00 97.50 97 GLU A CA 1
ATOM 767 C C . GLU A 1 97 ? 5.703 10.123 -4.320 1.00 97.50 97 GLU A C 1
ATOM 769 O O . GLU A 1 97 ? 4.666 9.488 -4.545 1.00 97.50 97 GLU A O 1
ATOM 774 N N . ALA A 1 98 ? 6.224 10.974 -5.208 1.00 98.00 98 ALA A N 1
ATOM 775 C CA . ALA A 1 98 ? 5.582 11.226 -6.494 1.00 98.00 98 ALA A CA 1
ATOM 776 C C . ALA A 1 98 ? 5.501 9.948 -7.340 1.00 98.00 98 ALA A C 1
ATOM 778 O O . ALA A 1 98 ? 4.490 9.705 -8.003 1.00 98.00 98 ALA A O 1
ATOM 779 N N . THR A 1 99 ? 6.529 9.097 -7.268 1.00 97.88 99 THR A N 1
ATOM 780 C CA . THR A 1 99 ? 6.575 7.828 -8.001 1.00 97.88 99 THR A CA 1
ATOM 781 C C . THR A 1 99 ? 5.482 6.862 -7.539 1.00 97.88 99 THR A C 1
ATOM 783 O O . THR A 1 99 ? 4.718 6.366 -8.368 1.00 97.88 99 THR A O 1
ATOM 786 N N . VAL A 1 100 ? 5.336 6.640 -6.226 1.00 98.25 100 VAL A N 1
ATOM 787 C CA . VAL A 1 100 ? 4.296 5.746 -5.683 1.00 98.25 100 VAL A CA 1
ATOM 788 C C . VAL A 1 100 ? 2.892 6.268 -6.004 1.00 98.25 100 VAL A C 1
ATOM 790 O O . VAL A 1 100 ? 2.019 5.488 -6.392 1.00 98.25 100 VAL A O 1
ATOM 793 N N . ARG A 1 101 ? 2.667 7.586 -5.916 1.00 98.12 101 ARG A N 1
ATOM 794 C CA . ARG A 1 101 ? 1.390 8.203 -6.319 1.00 98.12 101 ARG A CA 1
ATOM 795 C C . ARG A 1 101 ? 1.101 8.000 -7.807 1.00 98.12 101 ARG A C 1
ATOM 797 O O . ARG A 1 101 ? -0.026 7.666 -8.165 1.00 98.12 101 ARG A O 1
ATOM 804 N N . GLY A 1 102 ? 2.111 8.162 -8.660 1.00 97.75 102 GLY A N 1
ATOM 805 C CA . GLY A 1 102 ? 1.998 7.932 -10.100 1.00 97.75 102 GLY A CA 1
ATOM 806 C C . GLY A 1 102 ? 1.638 6.484 -10.429 1.00 97.75 102 GLY A C 1
ATOM 807 O O . GLY A 1 102 ? 0.714 6.239 -11.203 1.00 97.75 102 GLY A O 1
ATOM 808 N N . TRP A 1 103 ? 2.300 5.516 -9.790 1.00 97.62 103 TRP A N 1
ATOM 809 C CA . TRP A 1 103 ? 1.949 4.101 -9.922 1.00 97.62 103 TRP A CA 1
ATOM 810 C C . TRP A 1 103 ? 0.504 3.833 -9.495 1.00 97.62 103 TRP A C 1
ATOM 812 O O . TRP A 1 103 ? -0.234 3.174 -10.226 1.00 97.62 103 TRP A O 1
ATOM 822 N N . LEU A 1 104 ? 0.067 4.377 -8.356 1.00 97.69 104 LEU A N 1
ATOM 823 C CA . LEU A 1 104 ? -1.311 4.196 -7.905 1.00 97.69 104 LEU A CA 1
ATOM 824 C C . LEU A 1 104 ? -2.311 4.773 -8.912 1.00 97.69 104 LEU A C 1
ATOM 826 O O . LEU A 1 104 ? -3.284 4.097 -9.228 1.00 97.69 104 LEU A O 1
ATOM 830 N N . SER A 1 105 ? -2.048 5.965 -9.455 1.00 96.25 105 SER A N 1
ATOM 831 C CA . SER A 1 105 ? -2.887 6.572 -10.497 1.00 96.25 105 SER A CA 1
ATOM 832 C C . SER A 1 105 ? -3.032 5.639 -11.698 1.00 96.25 105 SER A C 1
ATOM 834 O O . SER A 1 105 ? -4.149 5.309 -12.081 1.00 96.25 105 SER A O 1
ATOM 836 N N . VAL A 1 106 ? -1.919 5.112 -12.226 1.00 95.25 106 VAL A N 1
ATOM 837 C CA . VAL A 1 106 ? -1.939 4.164 -13.355 1.00 95.25 106 VAL A CA 1
ATOM 838 C C . VAL A 1 106 ? -2.734 2.898 -13.021 1.00 95.25 106 VAL A C 1
ATOM 840 O O . VAL A 1 106 ? -3.432 2.362 -13.882 1.00 95.25 106 VAL A O 1
ATOM 843 N N . ALA A 1 107 ? -2.629 2.389 -11.791 1.00 95.12 107 ALA A N 1
ATOM 844 C CA . ALA A 1 107 ? -3.370 1.206 -11.366 1.00 95.12 107 ALA A CA 1
ATOM 845 C C . ALA A 1 107 ? -4.877 1.477 -11.234 1.00 95.12 107 ALA A C 1
ATOM 847 O O . ALA A 1 107 ? -5.686 0.646 -11.643 1.00 95.12 107 ALA A O 1
ATOM 848 N N . VAL A 1 108 ? -5.248 2.631 -10.680 1.00 94.44 108 VAL A N 1
ATOM 849 C CA . VAL A 1 108 ? -6.638 3.049 -10.470 1.00 94.44 108 VAL A CA 1
ATOM 850 C C . VAL A 1 108 ? -7.330 3.369 -11.795 1.00 94.44 108 VAL A C 1
ATOM 852 O O . VAL A 1 108 ? -8.444 2.897 -12.011 1.00 94.44 108 VAL A O 1
ATOM 855 N N . ASP A 1 109 ? -6.654 4.042 -12.727 1.00 92.38 109 ASP A N 1
ATOM 856 C CA . ASP A 1 109 ? -7.196 4.330 -14.064 1.00 92.38 109 ASP A CA 1
ATOM 857 C C . ASP A 1 109 ? -7.536 3.046 -14.841 1.00 92.38 109 ASP A C 1
ATOM 859 O O . ASP A 1 109 ? -8.458 3.020 -15.655 1.00 92.38 109 ASP A O 1
ATOM 863 N N . ARG A 1 110 ? -6.824 1.942 -14.568 1.00 90.62 110 ARG A N 1
ATOM 864 C CA . ARG A 1 110 ? -7.132 0.618 -15.138 1.00 90.62 110 ARG A CA 1
ATOM 865 C C . ARG A 1 110 ? -8.381 -0.026 -14.525 1.00 90.62 110 ARG A C 1
ATOM 867 O O . ARG A 1 110 ? -8.965 -0.897 -15.166 1.00 90.62 110 ARG A O 1
ATOM 874 N N . ILE A 1 111 ? -8.769 0.356 -13.307 1.00 89.19 111 ILE A N 1
ATOM 875 C CA . ILE A 1 111 ? -9.989 -0.125 -12.638 1.00 89.19 111 ILE A CA 1
ATOM 876 C C . ILE A 1 111 ? -11.210 0.617 -13.187 1.00 89.19 111 ILE A C 1
ATOM 878 O O . ILE A 1 111 ? -12.229 -0.008 -13.482 1.00 89.19 111 ILE A O 1
ATOM 882 N N . GLY A 1 112 ? -11.109 1.936 -13.347 1.00 86.75 112 GLY A N 1
ATOM 883 C CA . GLY A 1 112 ? -12.168 2.744 -13.934 1.00 86.75 112 GLY A CA 1
ATOM 884 C C . GLY A 1 112 ? -11.820 4.225 -13.991 1.00 86.75 112 GLY A C 1
ATOM 885 O O . GLY A 1 112 ? -11.122 4.751 -13.128 1.00 86.75 112 GLY A O 1
ATOM 886 N N . GLU A 1 113 ? -12.348 4.907 -15.005 1.00 87.44 113 GLU A N 1
ATOM 887 C CA . GLU A 1 113 ? -12.185 6.351 -15.159 1.00 87.44 113 GLU A CA 1
ATOM 888 C C . GLU A 1 113 ? -12.948 7.121 -14.067 1.00 87.44 113 GLU A C 1
ATOM 890 O O . GLU A 1 113 ? -14.041 6.729 -13.649 1.00 87.44 113 GLU A O 1
ATOM 895 N N . GLY A 1 114 ? -12.390 8.255 -13.631 1.00 88.25 114 GLY A N 1
ATOM 896 C CA . GLY A 1 114 ? -13.055 9.169 -12.694 1.00 88.25 114 GLY A CA 1
ATOM 897 C C . GLY A 1 114 ? -13.039 8.724 -11.229 1.00 88.25 114 GLY A C 1
ATOM 898 O O . GLY A 1 114 ? -13.863 9.198 -10.445 1.00 88.25 114 GLY A O 1
ATOM 899 N N . ILE A 1 115 ? -12.134 7.815 -10.856 1.00 94.88 115 ILE A N 1
ATOM 900 C CA . ILE A 1 115 ? -11.875 7.465 -9.458 1.00 94.88 115 ILE A CA 1
ATOM 901 C C . ILE A 1 115 ? -10.870 8.465 -8.874 1.00 94.88 115 ILE A C 1
ATOM 903 O O . ILE A 1 115 ? -9.733 8.565 -9.329 1.00 94.88 115 ILE A O 1
ATOM 907 N N . GLU A 1 116 ? -11.278 9.182 -7.833 1.00 95.12 116 GLU A N 1
ATOM 908 C CA . GLU A 1 116 ? -10.430 10.104 -7.081 1.00 95.12 116 GLU A CA 1
ATOM 909 C C . GLU A 1 116 ? -9.824 9.405 -5.862 1.00 95.12 116 GLU A C 1
ATOM 911 O O . GLU A 1 116 ? -10.531 8.746 -5.096 1.00 95.12 116 GLU A O 1
ATOM 916 N N . VAL A 1 117 ? -8.516 9.575 -5.653 1.00 96.50 117 VAL A N 1
ATOM 917 C CA . VAL A 1 117 ? -7.822 9.117 -4.442 1.00 96.50 117 VAL A CA 1
ATOM 918 C C . VAL A 1 117 ? -7.696 10.287 -3.470 1.00 96.50 117 VAL A C 1
ATOM 920 O O . VAL A 1 117 ? -7.046 11.285 -3.774 1.00 96.50 117 VAL A O 1
ATOM 923 N N . HIS A 1 118 ? -8.293 10.154 -2.286 1.00 96.06 118 HIS A N 1
ATOM 924 C CA . HIS A 1 118 ? -8.345 11.213 -1.267 1.00 96.06 118 HIS A CA 1
ATOM 925 C C . HIS A 1 118 ? -7.142 11.194 -0.326 1.00 96.06 118 HIS A C 1
ATOM 927 O O . HIS A 1 118 ? -6.635 12.237 0.085 1.00 96.06 118 HIS A O 1
ATOM 933 N N . TRP A 1 119 ? -6.668 10.000 0.015 1.00 96.94 119 TRP A N 1
ATOM 934 C CA . TRP A 1 119 ? -5.507 9.791 0.873 1.00 96.94 119 TRP A CA 1
ATOM 935 C C . TRP A 1 119 ? -4.822 8.474 0.505 1.00 96.94 119 TRP A C 1
ATOM 937 O O . TRP A 1 119 ? -5.469 7.553 0.005 1.00 96.94 119 TRP A O 1
ATOM 947 N N . LEU A 1 120 ? -3.516 8.393 0.758 1.00 98.00 120 LEU A N 1
ATOM 948 C CA . LEU A 1 120 ? -2.682 7.217 0.516 1.00 98.00 120 LEU A CA 1
ATOM 949 C C . LEU A 1 120 ? -1.710 7.004 1.679 1.00 98.00 120 LEU A C 1
ATOM 951 O O . LEU A 1 120 ? -0.970 7.913 2.057 1.00 98.00 120 LEU A O 1
ATOM 955 N N . GLN A 1 121 ? -1.676 5.784 2.201 1.00 97.44 121 GLN A N 1
ATOM 956 C CA . GLN A 1 121 ? -0.719 5.334 3.204 1.00 97.44 121 GLN A CA 1
ATOM 957 C C . GLN A 1 121 ? 0.111 4.172 2.659 1.00 97.44 121 GLN A C 1
ATOM 959 O O . GLN A 1 121 ? -0.432 3.250 2.052 1.00 97.44 121 GLN A O 1
ATOM 964 N N . VAL A 1 122 ? 1.417 4.195 2.918 1.00 96.62 122 VAL A N 1
ATOM 965 C CA . VAL A 1 122 ? 2.311 3.052 2.713 1.00 96.62 122 VAL A CA 1
ATOM 966 C C . VAL A 1 122 ? 2.376 2.283 4.028 1.00 96.62 122 VAL A C 1
ATOM 968 O O . VAL A 1 122 ? 2.970 2.735 5.008 1.00 96.62 122 VAL A O 1
ATOM 971 N N . THR A 1 123 ? 1.694 1.142 4.066 1.00 93.00 123 THR A N 1
ATOM 972 C CA . THR A 1 123 ? 1.326 0.445 5.309 1.00 93.00 123 THR A CA 1
ATOM 973 C C . THR A 1 123 ? 2.430 -0.467 5.838 1.00 93.00 123 THR A C 1
ATOM 975 O O . THR A 1 123 ? 2.479 -0.750 7.034 1.00 93.00 123 THR A O 1
ATOM 978 N N . GLY A 1 124 ? 3.364 -0.866 4.975 1.00 91.38 124 GLY A N 1
ATOM 979 C CA . GLY A 1 124 ? 4.502 -1.721 5.301 1.00 91.38 124 GLY A CA 1
ATOM 980 C C . GLY A 1 124 ? 5.773 -1.277 4.585 1.00 91.38 124 GLY A C 1
ATOM 981 O O . GLY A 1 124 ? 5.771 -0.304 3.834 1.00 91.38 124 GLY A O 1
ATOM 982 N N . THR A 1 125 ? 6.877 -1.973 4.838 1.00 93.69 125 THR A N 1
ATOM 983 C CA . THR A 1 125 ? 8.141 -1.712 4.140 1.00 93.69 125 THR A CA 1
ATOM 984 C C . THR A 1 125 ? 8.010 -2.146 2.677 1.00 93.69 125 THR A C 1
ATOM 986 O O . THR A 1 125 ? 7.668 -3.306 2.436 1.00 93.69 125 THR A O 1
ATOM 989 N N . PRO A 1 126 ? 8.260 -1.259 1.694 1.00 97.19 126 PRO A N 1
ATOM 990 C CA . PRO A 1 126 ? 8.306 -1.657 0.292 1.00 97.19 126 PRO A CA 1
ATOM 991 C C . PRO A 1 126 ? 9.352 -2.750 0.050 1.00 97.19 126 PRO A C 1
ATOM 993 O O . PRO A 1 126 ? 10.407 -2.751 0.676 1.00 97.19 126 PRO A O 1
ATOM 996 N N . LEU A 1 127 ? 9.091 -3.656 -0.886 1.00 97.00 127 LEU A N 1
ATOM 997 C CA . LEU A 1 127 ? 10.051 -4.664 -1.326 1.00 97.00 127 LEU A CA 1
ATOM 998 C C . LEU A 1 127 ? 10.547 -4.316 -2.726 1.00 97.00 127 LEU A C 1
ATOM 1000 O O . LEU A 1 127 ? 9.743 -3.995 -3.599 1.00 97.00 127 LEU A O 1
ATOM 1004 N N . VAL A 1 128 ? 11.854 -4.440 -2.949 1.00 96.69 128 VAL A N 1
ATOM 1005 C CA . VAL A 1 128 ? 12.458 -4.328 -4.279 1.00 96.69 128 VAL A CA 1
ATOM 1006 C C . VAL A 1 128 ? 13.217 -5.608 -4.589 1.00 96.69 128 VAL A C 1
ATOM 1008 O O . VAL A 1 128 ? 14.008 -6.079 -3.773 1.00 96.69 128 VAL A O 1
ATOM 1011 N N . LEU A 1 129 ? 12.973 -6.160 -5.772 1.00 96.38 129 LEU A N 1
ATOM 1012 C CA . LEU A 1 129 ? 13.718 -7.283 -6.325 1.00 96.38 129 LEU A CA 1
ATOM 1013 C C . LEU A 1 129 ? 14.268 -6.885 -7.687 1.00 96.38 129 LEU A C 1
ATOM 1015 O O . LEU A 1 129 ? 13.579 -6.242 -8.476 1.00 96.38 129 LEU A O 1
ATOM 1019 N N . ALA A 1 130 ? 15.489 -7.300 -7.978 1.00 94.44 130 ALA A N 1
ATOM 1020 C CA . ALA A 1 130 ? 16.111 -7.115 -9.272 1.00 94.44 130 ALA A CA 1
ATOM 1021 C C . ALA A 1 130 ? 16.882 -8.371 -9.682 1.00 94.44 130 ALA A C 1
ATOM 1023 O O . ALA A 1 130 ? 17.272 -9.172 -8.833 1.00 94.44 130 ALA A O 1
ATOM 1024 N N . GLY A 1 131 ? 17.066 -8.561 -10.984 1.00 92.38 131 GLY A N 1
ATOM 1025 C CA . GLY A 1 131 ? 17.750 -9.730 -11.536 1.00 92.38 131 GLY A CA 1
ATOM 1026 C C . GLY A 1 131 ? 18.168 -9.519 -12.985 1.00 92.38 131 GLY A C 1
ATOM 1027 O O . GLY A 1 131 ? 17.633 -8.648 -13.683 1.00 92.38 131 GLY A O 1
ATOM 1028 N N . HIS A 1 132 ? 19.146 -10.302 -13.431 1.00 88.25 132 HIS A N 1
ATOM 1029 C CA . HIS A 1 132 ? 19.558 -10.331 -14.832 1.00 88.25 132 HIS A CA 1
ATOM 1030 C C . HIS A 1 132 ? 18.703 -11.299 -15.647 1.00 88.25 132 HIS A C 1
ATOM 1032 O O . HIS A 1 132 ? 18.503 -11.083 -16.845 1.00 88.25 132 HIS A O 1
ATOM 1038 N N . ASP A 1 133 ? 18.145 -12.323 -15.002 1.00 86.25 133 ASP A N 1
ATOM 1039 C CA . ASP A 1 133 ? 17.248 -13.289 -15.612 1.00 86.25 133 ASP A CA 1
ATOM 1040 C C . ASP A 1 133 ? 16.081 -13.665 -14.679 1.00 86.25 133 ASP A C 1
ATOM 1042 O O . ASP A 1 133 ? 15.773 -12.986 -13.706 1.00 86.25 133 ASP A O 1
ATOM 1046 N N . VAL A 1 134 ? 15.319 -14.695 -15.049 1.00 85.94 134 VAL A N 1
ATOM 1047 C CA . VAL A 1 134 ? 14.101 -15.111 -14.330 1.00 85.94 134 VAL A CA 1
ATOM 1048 C C . VAL A 1 134 ? 14.368 -15.988 -13.101 1.00 85.94 134 VAL A C 1
ATOM 1050 O O . VAL A 1 134 ? 13.427 -16.351 -12.387 1.00 85.94 134 VAL A O 1
ATOM 1053 N N . SER A 1 135 ? 15.627 -16.360 -12.875 1.00 85.88 135 SER A N 1
ATOM 1054 C CA . SER A 1 135 ? 16.077 -17.297 -11.847 1.00 85.88 135 SER A CA 1
ATOM 1055 C C . SER A 1 135 ? 16.890 -16.648 -10.723 1.00 85.88 135 SER A C 1
ATOM 1057 O O . SER A 1 135 ? 17.101 -17.299 -9.700 1.00 85.88 135 SER A O 1
ATOM 1059 N N . ASP A 1 136 ? 17.285 -15.377 -10.860 1.00 89.69 136 ASP A N 1
ATOM 1060 C CA . ASP A 1 136 ? 18.260 -14.716 -9.980 1.00 89.69 136 ASP A CA 1
ATOM 1061 C C . ASP A 1 136 ? 17.726 -13.492 -9.208 1.00 89.69 136 ASP A C 1
ATOM 1063 O O . ASP A 1 136 ? 18.508 -12.678 -8.725 1.00 89.69 136 ASP A O 1
ATOM 1067 N N . PHE A 1 137 ? 16.405 -13.359 -9.032 1.00 93.00 137 PHE A N 1
ATOM 1068 C CA . PHE A 1 137 ? 15.840 -12.199 -8.331 1.00 93.00 137 PHE A CA 1
ATOM 1069 C C . PHE A 1 137 ? 16.261 -12.113 -6.858 1.00 93.00 137 PHE A C 1
ATOM 1071 O O . PHE A 1 137 ? 15.917 -12.987 -6.046 1.00 93.00 137 PHE A O 1
ATOM 1078 N N . ALA A 1 138 ? 16.910 -11.003 -6.514 1.00 92.06 138 ALA A N 1
ATOM 1079 C CA . ALA A 1 138 ? 17.414 -10.669 -5.187 1.00 92.06 138 ALA A CA 1
ATOM 1080 C C . ALA A 1 138 ? 17.230 -9.167 -4.893 1.00 92.06 138 ALA A C 1
ATOM 1082 O O . ALA A 1 138 ? 16.919 -8.401 -5.809 1.00 92.06 138 ALA A O 1
ATOM 1083 N N . PRO A 1 139 ? 17.406 -8.714 -3.637 1.00 91.12 139 PRO A N 1
ATOM 1084 C CA . PRO A 1 139 ? 17.501 -7.289 -3.348 1.00 91.12 139 PRO A CA 1
ATOM 1085 C C . PRO A 1 139 ? 18.573 -6.624 -4.233 1.00 91.12 139 PRO A C 1
ATOM 1087 O O . PRO A 1 139 ? 19.667 -7.178 -4.365 1.00 91.12 139 PRO A O 1
ATOM 1090 N N . PRO A 1 140 ? 18.265 -5.482 -4.868 1.00 87.12 140 PRO A N 1
ATOM 1091 C CA . PRO A 1 140 ? 19.182 -4.814 -5.786 1.00 87.12 140 PRO A CA 1
ATOM 1092 C C . PRO A 1 140 ? 20.423 -4.268 -5.075 1.00 87.12 140 PRO A C 1
ATOM 1094 O O . PRO A 1 140 ? 20.335 -3.720 -3.978 1.00 87.12 140 PRO A O 1
ATOM 1097 N N . ASP A 1 141 ? 21.559 -4.352 -5.763 1.00 83.56 141 ASP A N 1
ATOM 1098 C CA . ASP A 1 141 ? 22.746 -3.553 -5.473 1.00 83.56 141 ASP A CA 1
ATOM 1099 C C . ASP A 1 141 ? 22.748 -2.332 -6.404 1.00 83.56 141 ASP A C 1
ATOM 1101 O O . ASP A 1 141 ? 22.999 -2.448 -7.607 1.00 83.56 141 ASP A O 1
ATOM 1105 N N . PHE A 1 142 ? 22.398 -1.167 -5.857 1.00 74.50 142 PHE A N 1
ATOM 1106 C CA . PHE A 1 142 ? 22.307 0.081 -6.619 1.00 74.50 142 PHE A CA 1
ATOM 1107 C C . PHE A 1 142 ? 23.647 0.813 -6.769 1.00 74.50 142 PHE A C 1
ATOM 1109 O O . PHE A 1 142 ? 23.697 1.814 -7.483 1.00 74.50 142 PHE A O 1
ATOM 1116 N N . ASP A 1 143 ? 24.731 0.308 -6.169 1.00 78.06 143 ASP A N 1
ATOM 1117 C CA . ASP A 1 143 ? 26.080 0.854 -6.373 1.00 78.06 143 ASP A CA 1
ATOM 1118 C C . ASP A 1 143 ? 26.678 0.409 -7.727 1.00 78.06 143 ASP A C 1
ATOM 1120 O O . ASP A 1 143 ? 27.689 0.950 -8.191 1.00 78.06 143 ASP A O 1
ATOM 1124 N N . GLY A 1 144 ? 26.052 -0.581 -8.376 1.00 76.88 144 GLY A N 1
ATOM 1125 C CA . GLY A 1 144 ? 26.447 -1.149 -9.663 1.00 76.88 144 GLY A CA 1
ATOM 1126 C C . GLY A 1 144 ? 25.597 -0.699 -10.857 1.00 76.88 144 GLY A C 1
ATOM 1127 O O . GLY A 1 144 ? 24.816 0.248 -10.812 1.00 76.88 144 GLY A O 1
ATOM 1128 N N . THR A 1 145 ? 25.759 -1.401 -11.983 1.00 78.88 145 THR A N 1
ATOM 1129 C CA . THR A 1 145 ? 24.857 -1.226 -13.133 1.00 78.88 145 THR A CA 1
ATOM 1130 C C . THR A 1 145 ? 23.480 -1.796 -12.778 1.00 78.88 145 THR A C 1
ATOM 1132 O O . THR A 1 145 ? 23.425 -2.957 -12.368 1.00 78.88 145 THR A O 1
ATOM 1135 N N . PRO A 1 146 ? 22.378 -1.038 -12.946 1.00 77.81 146 PRO A N 1
ATOM 1136 C CA . PRO A 1 146 ? 21.043 -1.529 -12.632 1.00 77.81 146 PRO A CA 1
ATOM 1137 C C . PRO A 1 146 ? 20.722 -2.800 -13.428 1.00 77.81 146 PRO A C 1
ATOM 1139 O O . PRO A 1 146 ? 20.920 -2.808 -14.649 1.00 77.81 146 PRO A O 1
ATOM 1142 N N . PRO A 1 147 ? 20.215 -3.863 -12.783 1.00 88.12 147 PRO A N 1
ATOM 1143 C CA . PRO A 1 147 ? 19.810 -5.062 -13.498 1.00 88.12 147 PRO A CA 1
ATOM 1144 C C . PRO A 1 147 ? 18.693 -4.765 -14.513 1.00 88.12 147 PRO A C 1
ATOM 1146 O O . PRO A 1 147 ? 17.872 -3.870 -14.290 1.00 88.12 147 PRO A O 1
ATOM 1149 N N . PRO A 1 148 ? 18.613 -5.526 -15.619 1.00 90.56 148 PRO A N 1
ATOM 1150 C CA . PRO A 1 148 ? 17.618 -5.314 -16.669 1.00 90.56 148 PRO A CA 1
ATOM 1151 C C . PRO A 1 148 ? 16.179 -5.532 -16.191 1.00 90.56 148 PRO A C 1
ATOM 1153 O O . PRO A 1 148 ? 15.248 -5.052 -16.833 1.00 90.56 148 PRO A O 1
ATOM 1156 N N . ARG A 1 149 ? 15.970 -6.261 -15.090 1.00 93.44 149 ARG A N 1
ATOM 1157 C CA . ARG A 1 149 ? 14.654 -6.494 -14.490 1.00 93.44 149 ARG A CA 1
ATOM 1158 C C . ARG A 1 149 ? 14.646 -5.922 -13.086 1.00 93.44 149 ARG A C 1
ATOM 1160 O O . ARG A 1 149 ? 15.448 -6.345 -12.258 1.00 93.44 149 ARG A O 1
ATOM 1167 N N . ILE A 1 150 ? 13.724 -5.004 -12.816 1.00 95.06 150 ILE A N 1
ATOM 1168 C CA . ILE A 1 150 ? 13.504 -4.441 -11.480 1.00 95.06 150 ILE A CA 1
ATOM 1169 C C . ILE A 1 150 ? 12.010 -4.478 -11.197 1.00 95.06 150 ILE A C 1
ATOM 1171 O O . ILE A 1 150 ? 11.189 -4.113 -12.037 1.00 95.06 150 ILE A O 1
ATOM 1175 N N . GLY A 1 151 ? 11.661 -4.945 -10.010 1.00 96.25 151 GLY A N 1
ATOM 1176 C CA . GLY A 1 151 ? 10.303 -5.026 -9.521 1.00 96.25 151 GLY A CA 1
ATOM 1177 C C . GLY A 1 151 ? 10.214 -4.368 -8.160 1.00 96.25 151 GLY A C 1
ATOM 1178 O O . GLY A 1 151 ? 11.117 -4.500 -7.337 1.00 96.25 151 GLY A O 1
ATOM 1179 N N . VAL A 1 152 ? 9.104 -3.685 -7.921 1.00 97.94 152 VAL A N 1
ATOM 1180 C CA . VAL A 1 152 ? 8.774 -3.055 -6.652 1.00 97.94 152 VAL A CA 1
ATOM 1181 C C . VAL A 1 152 ? 7.384 -3.507 -6.215 1.00 97.94 152 VAL A C 1
ATOM 1183 O O . VAL A 1 152 ? 6.448 -3.520 -7.013 1.00 97.94 152 VAL A O 1
ATOM 1186 N N . ALA A 1 153 ? 7.242 -3.848 -4.939 1.00 98.38 153 ALA A N 1
ATOM 1187 C CA . ALA A 1 153 ? 5.962 -4.075 -4.285 1.00 98.38 153 ALA A CA 1
ATOM 1188 C C . ALA A 1 153 ? 5.809 -3.096 -3.116 1.00 98.38 153 ALA A C 1
ATOM 1190 O O . ALA A 1 153 ? 6.640 -3.063 -2.211 1.00 98.38 153 ALA A O 1
ATOM 1191 N N . VAL A 1 154 ? 4.742 -2.303 -3.129 1.00 98.44 154 VAL A N 1
ATOM 1192 C CA . VAL A 1 154 ? 4.439 -1.305 -2.100 1.00 98.44 154 VAL A CA 1
ATOM 1193 C C . VAL A 1 154 ? 3.129 -1.694 -1.414 1.00 98.44 154 VAL A C 1
ATOM 1195 O O . VAL A 1 154 ? 2.079 -1.653 -2.061 1.00 98.44 154 VAL A O 1
ATOM 1198 N N . PRO A 1 155 ? 3.151 -2.073 -0.126 1.00 97.75 155 PRO A N 1
ATOM 1199 C CA . PRO A 1 155 ? 1.933 -2.250 0.653 1.00 97.75 155 PRO A CA 1
ATOM 1200 C C . PRO A 1 155 ? 1.238 -0.906 0.845 1.00 97.75 155 PRO A C 1
ATOM 1202 O O . PRO A 1 155 ? 1.848 0.046 1.339 1.00 97.75 155 PRO A O 1
ATOM 1205 N N . VAL A 1 156 ? -0.024 -0.820 0.436 1.00 97.56 156 VAL A N 1
ATOM 1206 C CA . VAL A 1 156 ? -0.789 0.428 0.429 1.00 97.56 156 VAL A CA 1
ATOM 1207 C C . VAL A 1 156 ? -2.164 0.259 1.059 1.00 97.56 156 VAL A C 1
ATOM 1209 O O . VAL A 1 156 ? -2.793 -0.792 0.952 1.00 97.56 156 VAL A O 1
ATOM 1212 N N . GLY A 1 157 ? -2.641 1.335 1.674 1.00 96.81 157 GLY A N 1
ATOM 1213 C CA . GLY A 1 157 ? -4.046 1.580 1.983 1.00 96.81 157 GLY A CA 1
ATOM 1214 C C . GLY A 1 157 ? -4.428 2.948 1.429 1.00 96.81 157 GLY A C 1
ATOM 1215 O O . GLY A 1 157 ? -3.616 3.874 1.479 1.00 96.81 157 GLY A O 1
ATOM 1216 N N . PHE A 1 158 ? -5.622 3.093 0.865 1.00 97.19 158 PHE A N 1
ATOM 1217 C CA . PHE A 1 158 ? -6.066 4.358 0.286 1.00 97.19 158 PHE A CA 1
ATOM 1218 C C . PHE A 1 158 ? -7.586 4.507 0.285 1.00 97.19 158 PHE A C 1
ATOM 1220 O O . PHE A 1 158 ? -8.339 3.533 0.237 1.00 97.19 158 PHE A O 1
ATOM 1227 N N . GLY A 1 159 ? -8.033 5.759 0.326 1.00 96.50 159 GLY A N 1
ATOM 1228 C CA . GLY A 1 159 ? -9.435 6.126 0.177 1.00 96.50 159 GLY A CA 1
ATOM 1229 C C . GLY A 1 159 ? -9.711 6.509 -1.266 1.00 96.50 159 GLY A C 1
ATOM 1230 O O . GLY A 1 159 ? -9.106 7.455 -1.768 1.00 96.50 159 GLY A O 1
ATOM 1231 N N . ALA A 1 160 ? -10.625 5.799 -1.917 1.00 95.19 160 ALA A N 1
ATOM 1232 C CA . ALA A 1 160 ? -11.017 6.019 -3.300 1.00 95.19 160 ALA A CA 1
ATOM 1233 C C . ALA A 1 160 ? -12.497 6.388 -3.401 1.00 95.19 160 ALA A C 1
ATOM 1235 O O . ALA A 1 160 ? -13.338 5.829 -2.696 1.00 95.19 160 ALA A O 1
ATOM 1236 N N . GLN A 1 161 ? -12.838 7.309 -4.293 1.00 94.94 161 GLN A N 1
ATOM 1237 C CA . GLN A 1 161 ? -14.216 7.717 -4.520 1.00 94.94 161 GLN A CA 1
ATOM 1238 C C . GLN A 1 161 ? -14.497 7.869 -6.009 1.00 94.94 161 GLN A C 1
ATOM 1240 O O . GLN A 1 161 ? -13.784 8.567 -6.717 1.00 94.94 161 GLN A O 1
ATOM 1245 N N . MET A 1 162 ? -15.581 7.254 -6.470 1.00 92.12 162 MET A N 1
ATOM 1246 C CA . MET A 1 162 ? -16.161 7.543 -7.778 1.00 92.12 162 MET A CA 1
ATOM 1247 C C . MET A 1 162 ? -17.268 8.588 -7.617 1.00 92.12 162 MET A C 1
ATOM 1249 O O . MET A 1 162 ? -18.006 8.566 -6.628 1.00 92.12 162 MET A O 1
ATOM 1253 N N . ALA A 1 163 ? -17.409 9.497 -8.583 1.00 88.25 163 ALA A N 1
ATOM 1254 C CA . ALA A 1 163 ? -18.432 10.539 -8.540 1.00 88.25 163 ALA A CA 1
ATOM 1255 C C . ALA A 1 163 ? -19.838 9.957 -8.282 1.00 88.25 163 ALA A C 1
ATOM 1257 O O . ALA A 1 163 ? -20.291 9.053 -8.981 1.00 88.25 163 ALA A O 1
ATOM 1258 N N . GLY A 1 164 ? -20.534 10.481 -7.268 1.00 86.25 164 GLY A N 1
ATOM 1259 C CA . GLY A 1 164 ? -21.867 10.006 -6.871 1.00 86.25 164 GLY A CA 1
ATOM 1260 C C . GLY A 1 164 ? -21.883 8.772 -5.958 1.00 86.25 164 GLY A C 1
ATOM 1261 O O . GLY A 1 164 ? -22.964 8.349 -5.553 1.00 86.25 164 GLY A O 1
ATOM 1262 N N . HIS A 1 165 ? -20.720 8.229 -5.591 1.00 88.62 165 HIS A N 1
ATOM 1263 C CA . HIS A 1 165 ? -20.575 7.125 -4.642 1.00 88.62 165 HIS A CA 1
ATOM 1264 C C . HIS A 1 165 ? -19.924 7.587 -3.330 1.00 88.62 165 HIS A C 1
ATOM 1266 O O . HIS A 1 165 ? -19.264 8.627 -3.270 1.00 88.62 165 HIS A O 1
ATOM 1272 N N . SER A 1 166 ? -20.117 6.811 -2.263 1.00 89.56 166 SER A N 1
ATOM 1273 C CA . SER A 1 166 ? -19.414 7.021 -0.993 1.00 89.56 166 SER A CA 1
ATOM 1274 C C . SER A 1 166 ? -17.922 6.710 -1.131 1.00 89.56 166 SER A C 1
ATOM 1276 O O . SER A 1 166 ? -17.525 5.895 -1.968 1.00 89.56 166 SER A O 1
ATOM 1278 N N . LEU A 1 167 ? -17.104 7.335 -0.280 1.00 91.75 167 LEU A N 1
ATOM 1279 C CA . LEU A 1 167 ? -15.698 6.970 -0.120 1.00 91.75 167 LEU A CA 1
ATOM 1280 C C . LEU A 1 167 ? -15.593 5.473 0.203 1.00 91.75 167 LEU A C 1
ATOM 1282 O O . LEU A 1 167 ? -16.289 4.972 1.083 1.00 91.75 167 LEU A O 1
ATOM 1286 N N . THR A 1 168 ? -14.730 4.776 -0.522 1.00 93.38 168 THR A N 1
ATOM 1287 C CA . THR A 1 168 ? -14.409 3.365 -0.319 1.00 93.38 168 THR A CA 1
ATOM 1288 C C . THR A 1 168 ? -12.963 3.256 0.132 1.00 93.38 168 THR A C 1
ATOM 1290 O O . THR A 1 168 ? -12.076 3.877 -0.453 1.00 93.38 168 THR A O 1
ATOM 1293 N N . VAL A 1 169 ? -12.715 2.461 1.167 1.00 93.94 169 VAL A N 1
ATOM 1294 C CA . VAL A 1 169 ? -11.364 2.189 1.655 1.00 93.94 169 VAL A CA 1
ATOM 1295 C C . VAL A 1 169 ? -10.858 0.900 1.029 1.00 93.94 169 VAL A C 1
ATOM 1297 O O . VAL A 1 169 ? -11.493 -0.144 1.149 1.00 93.94 169 VAL A O 1
ATOM 1300 N N . LEU A 1 170 ? -9.717 0.991 0.353 1.00 94.75 170 LEU A N 1
ATOM 1301 C CA . LEU A 1 170 ? -9.062 -0.112 -0.338 1.00 94.75 170 LEU A CA 1
ATOM 1302 C C . LEU A 1 170 ? -7.660 -0.309 0.230 1.00 94.75 170 LEU A C 1
ATOM 1304 O O . LEU A 1 170 ? -7.010 0.639 0.672 1.00 94.75 170 LEU A O 1
ATOM 1308 N N . TRP A 1 171 ? -7.169 -1.542 0.189 1.00 95.38 171 TRP A N 1
ATOM 1309 C CA . TRP A 1 171 ? -5.812 -1.868 0.615 1.00 95.38 171 TRP A CA 1
ATOM 1310 C C . TRP A 1 171 ? -5.254 -3.047 -0.178 1.00 95.38 171 TRP A C 1
ATOM 1312 O O . TRP A 1 171 ? -5.999 -3.774 -0.838 1.00 95.38 171 TRP A O 1
ATOM 1322 N N . GLY A 1 172 ? -3.937 -3.230 -0.131 1.00 96.12 172 GLY A N 1
ATOM 1323 C CA . GLY A 1 172 ? -3.262 -4.374 -0.733 1.00 96.12 172 GLY A CA 1
ATOM 1324 C C . GLY A 1 172 ? -1.844 -4.050 -1.190 1.00 96.12 172 GLY A C 1
ATOM 1325 O O . GLY A 1 172 ? -1.138 -3.278 -0.544 1.00 96.12 172 GLY A O 1
ATOM 1326 N N . LEU A 1 173 ? -1.432 -4.622 -2.323 1.00 97.50 173 LEU A N 1
ATOM 1327 C CA . LEU A 1 173 ? -0.099 -4.434 -2.898 1.00 97.50 173 LEU A CA 1
ATOM 1328 C C . LEU A 1 173 ? -0.155 -3.689 -4.230 1.00 97.50 173 LEU A C 1
ATOM 1330 O O . LEU A 1 173 ? -0.770 -4.155 -5.191 1.00 97.50 173 LEU A O 1
ATOM 1334 N N . LEU A 1 174 ? 0.555 -2.569 -4.306 1.00 97.88 174 LEU A N 1
ATOM 1335 C CA . LEU A 1 174 ? 0.876 -1.893 -5.554 1.00 97.88 174 LEU A CA 1
ATOM 1336 C C . LEU A 1 174 ? 2.176 -2.482 -6.107 1.00 97.88 174 LEU A C 1
ATOM 1338 O O . LEU A 1 174 ? 3.231 -2.371 -5.488 1.00 97.88 174 LEU A O 1
ATOM 1342 N N . LEU A 1 175 ? 2.090 -3.141 -7.255 1.00 97.81 175 LEU A N 1
ATOM 1343 C CA . LEU A 1 175 ? 3.207 -3.798 -7.922 1.00 97.81 175 LEU A CA 1
ATOM 1344 C C . LEU A 1 175 ? 3.620 -2.967 -9.130 1.00 97.81 175 LEU A C 1
ATOM 1346 O O . LEU A 1 175 ? 2.774 -2.645 -9.961 1.00 97.81 175 LEU A O 1
ATOM 1350 N N . TRP A 1 176 ? 4.906 -2.682 -9.268 1.00 97.50 176 TRP A N 1
ATOM 1351 C CA . TRP A 1 176 ? 5.495 -2.108 -10.473 1.00 97.50 176 TRP A CA 1
ATOM 1352 C C . TRP A 1 176 ? 6.642 -2.994 -10.938 1.00 97.50 176 TRP A C 1
ATOM 1354 O O . TRP A 1 176 ? 7.403 -3.509 -10.121 1.00 97.50 176 TRP A O 1
ATOM 1364 N N . VAL A 1 177 ? 6.779 -3.171 -12.247 1.00 96.00 177 VAL A N 1
ATOM 1365 C CA . VAL A 1 177 ? 7.961 -3.799 -12.841 1.00 96.00 177 VAL A CA 1
ATOM 1366 C C . VAL A 1 177 ? 8.448 -2.995 -14.025 1.00 96.00 177 VAL A C 1
ATOM 1368 O O . VAL A 1 177 ? 7.653 -2.424 -14.775 1.00 96.00 177 VAL A O 1
ATOM 1371 N N . THR A 1 178 ? 9.756 -3.033 -14.222 1.00 93.94 178 THR A N 1
ATOM 1372 C CA . THR A 1 178 ? 10.434 -2.594 -15.431 1.00 93.94 178 THR A CA 1
ATOM 1373 C C . THR A 1 178 ? 11.325 -3.718 -15.950 1.00 93.94 178 THR A C 1
ATOM 1375 O O . THR A 1 178 ? 12.000 -4.400 -15.174 1.00 93.94 178 THR A O 1
ATOM 1378 N N . VAL A 1 179 ? 11.297 -3.941 -17.261 1.00 92.19 179 VAL A N 1
ATOM 1379 C CA . VAL A 1 179 ? 12.091 -4.961 -17.950 1.00 92.19 179 VAL A CA 1
ATOM 1380 C C . VAL A 1 179 ? 12.723 -4.345 -19.193 1.00 92.19 179 VAL A C 1
ATOM 1382 O O . VAL A 1 179 ? 12.020 -3.900 -20.100 1.00 92.19 179 VAL A O 1
ATOM 1385 N N . SER A 1 180 ? 14.051 -4.346 -19.242 1.00 89.88 180 SER A N 1
ATOM 1386 C CA . SER A 1 180 ? 14.8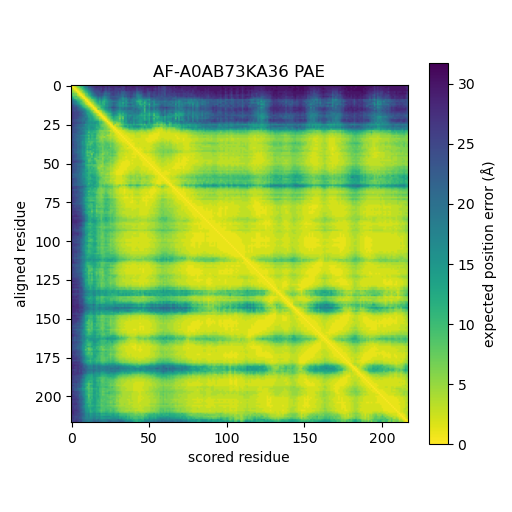65 -3.898 -20.369 1.00 89.88 180 SER A CA 1
ATOM 1387 C C . SER A 1 180 ? 15.659 -5.074 -20.935 1.00 89.88 180 SER A C 1
ATOM 1389 O O . SER A 1 180 ? 16.704 -5.442 -20.407 1.00 89.88 180 SER A O 1
ATOM 1391 N N . GLU A 1 181 ? 15.145 -5.715 -21.985 1.00 81.12 181 GLU A N 1
ATOM 1392 C CA . GLU A 1 181 ? 15.859 -6.811 -22.668 1.00 81.12 181 GLU A CA 1
ATOM 1393 C C . GLU A 1 181 ? 16.872 -6.289 -23.700 1.00 81.12 181 GLU A C 1
ATOM 1395 O O . GLU A 1 181 ? 17.847 -6.971 -24.010 1.00 81.12 181 GLU A O 1
ATOM 1400 N N . ASP A 1 182 ? 16.658 -5.068 -24.196 1.00 82.31 182 ASP A N 1
ATOM 1401 C CA . ASP A 1 182 ? 17.559 -4.342 -25.087 1.00 82.31 182 ASP A CA 1
ATOM 1402 C C . ASP A 1 182 ? 17.905 -2.984 -24.451 1.00 82.31 182 ASP A C 1
ATOM 1404 O O . ASP A 1 182 ? 17.020 -2.133 -24.336 1.00 82.31 182 ASP A O 1
ATOM 1408 N N . PRO A 1 183 ? 19.176 -2.738 -24.074 1.00 74.62 183 PRO A N 1
ATOM 1409 C CA . PRO A 1 183 ? 19.610 -1.462 -23.505 1.00 74.62 183 PRO A CA 1
ATOM 1410 C C . PRO A 1 183 ? 19.375 -0.246 -24.412 1.00 74.62 183 PRO A C 1
ATOM 1412 O O . PRO A 1 183 ? 19.431 0.884 -23.931 1.00 74.62 183 PRO A O 1
ATOM 1415 N N . ALA A 1 184 ? 19.176 -0.454 -25.719 1.00 80.31 184 ALA A N 1
ATOM 1416 C CA . ALA A 1 184 ? 18.907 0.607 -26.685 1.00 80.31 184 ALA A CA 1
ATOM 1417 C C . ALA A 1 184 ? 17.407 0.903 -26.875 1.00 80.31 184 ALA A C 1
ATOM 1419 O O . ALA A 1 184 ? 17.070 1.886 -27.539 1.00 80.31 184 ALA A O 1
ATOM 1420 N N . ALA A 1 185 ? 16.519 0.071 -26.325 1.00 84.2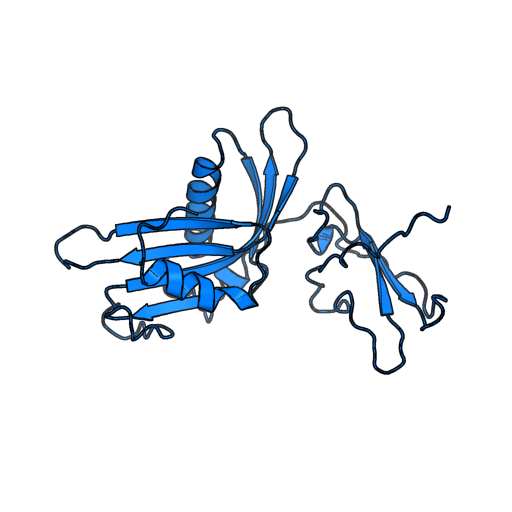5 185 ALA A N 1
ATOM 1421 C CA . ALA A 1 185 ? 15.074 0.242 -26.405 1.00 84.25 185 ALA A CA 1
ATOM 1422 C C . ALA A 1 185 ? 14.501 0.816 -25.103 1.00 84.25 185 ALA A C 1
ATOM 1424 O O . ALA A 1 185 ? 15.099 0.713 -24.031 1.00 84.25 185 ALA A O 1
ATOM 1425 N N . ASP A 1 186 ? 13.302 1.395 -25.195 1.00 86.44 186 ASP A N 1
ATOM 1426 C CA . ASP A 1 186 ? 12.579 1.823 -24.003 1.00 86.44 186 ASP A CA 1
ATOM 1427 C C . ASP A 1 186 ? 12.213 0.602 -23.145 1.00 86.44 186 ASP A C 1
ATOM 1429 O O . ASP A 1 186 ? 11.676 -0.386 -23.667 1.00 86.44 186 ASP A O 1
ATOM 1433 N N . PRO A 1 187 ? 12.463 0.650 -21.825 1.00 89.31 187 PRO A N 1
ATOM 1434 C CA . PRO A 1 187 ? 12.134 -0.457 -20.954 1.00 89.31 187 PRO A CA 1
ATOM 1435 C C . PRO A 1 187 ? 10.621 -0.625 -20.873 1.00 89.31 187 PRO A C 1
ATOM 1437 O O . PRO A 1 187 ? 9.851 0.332 -20.740 1.00 89.31 187 PRO A O 1
ATOM 1440 N N . LYS A 1 188 ? 10.184 -1.878 -20.891 1.00 90.81 188 LYS A N 1
ATOM 1441 C CA . LYS A 1 188 ? 8.786 -2.218 -20.695 1.00 90.81 188 LYS A CA 1
ATOM 1442 C C . LYS A 1 188 ? 8.416 -2.027 -19.238 1.00 90.81 188 LYS A C 1
ATOM 1444 O O . LYS A 1 188 ? 9.032 -2.641 -18.375 1.00 90.81 188 LYS A O 1
ATOM 1449 N N . GLN A 1 189 ? 7.364 -1.259 -18.979 1.00 93.38 189 GLN A N 1
ATOM 1450 C CA . GLN A 1 189 ? 6.864 -1.040 -17.627 1.00 93.38 189 GLN A CA 1
ATOM 1451 C C . GLN A 1 189 ? 5.420 -1.494 -17.478 1.00 93.38 189 GLN A C 1
ATOM 1453 O O . GLN A 1 189 ? 4.603 -1.306 -18.380 1.00 93.38 189 GLN A O 1
ATOM 1458 N N . ASN A 1 190 ? 5.093 -2.052 -16.317 1.00 95.50 190 ASN A N 1
ATOM 1459 C CA . ASN A 1 190 ? 3.719 -2.357 -15.947 1.00 95.50 190 ASN A CA 1
ATOM 1460 C C . ASN A 1 190 ? 3.471 -2.116 -14.462 1.00 95.50 190 ASN A C 1
ATOM 1462 O O . ASN A 1 190 ? 4.372 -2.241 -13.637 1.00 95.50 190 ASN A O 1
ATOM 1466 N N . VAL A 1 191 ? 2.219 -1.771 -14.154 1.00 95.88 191 VAL A N 1
ATOM 1467 C CA . VAL A 1 191 ? 1.732 -1.529 -12.797 1.00 95.88 191 VAL A CA 1
ATOM 1468 C C . VAL A 1 191 ? 0.453 -2.323 -12.558 1.00 95.88 191 VAL A C 1
ATOM 1470 O O . VAL A 1 191 ? -0.420 -2.380 -13.431 1.00 95.88 191 VAL A O 1
ATOM 1473 N N . TRP A 1 192 ? 0.316 -2.893 -11.366 1.00 95.81 192 TRP A N 1
ATOM 1474 C CA . TRP A 1 192 ? -0.888 -3.582 -10.917 1.00 95.81 192 TRP A CA 1
ATOM 1475 C C . TRP A 1 192 ? -1.220 -3.209 -9.477 1.00 95.81 192 TRP A C 1
ATOM 1477 O O . TRP A 1 192 ? -0.325 -3.016 -8.661 1.00 95.81 192 TRP A O 1
ATOM 1487 N N . LEU A 1 193 ? -2.510 -3.198 -9.150 1.00 95.69 193 LEU A N 1
ATOM 1488 C CA . LEU A 1 193 ? -2.984 -3.201 -7.772 1.00 95.69 193 LEU A CA 1
ATOM 1489 C C . LEU A 1 193 ? -3.576 -4.576 -7.459 1.00 95.69 193 LEU A C 1
ATOM 1491 O O . LEU A 1 193 ? -4.506 -5.029 -8.126 1.00 95.69 193 LEU A O 1
ATOM 1495 N N . ARG A 1 194 ? -3.050 -5.239 -6.433 1.00 95.19 194 ARG A N 1
ATOM 1496 C CA . ARG A 1 194 ? -3.615 -6.467 -5.871 1.00 95.19 194 ARG A CA 1
ATOM 1497 C C . ARG A 1 194 ? -4.337 -6.126 -4.580 1.00 95.19 194 ARG A C 1
ATOM 1499 O O . ARG A 1 194 ? -3.698 -5.982 -3.544 1.00 95.19 194 ARG A O 1
ATOM 1506 N N . HIS A 1 195 ? -5.654 -5.976 -4.680 1.00 93.75 195 HIS A N 1
ATOM 1507 C CA . HIS A 1 195 ? -6.530 -5.690 -3.547 1.00 93.75 195 HIS A CA 1
ATOM 1508 C C . HIS A 1 195 ? -6.547 -6.848 -2.542 1.00 93.75 195 HIS A C 1
ATOM 1510 O O . HIS A 1 195 ? -6.520 -8.006 -2.960 1.00 93.75 195 HIS A O 1
ATOM 1516 N N . GLU A 1 196 ? -6.623 -6.525 -1.249 1.00 92.94 196 GLU A N 1
ATOM 1517 C CA . GLU A 1 196 ? -6.744 -7.492 -0.147 1.00 92.94 196 GLU A CA 1
ATOM 1518 C C . GLU A 1 196 ? -5.638 -8.553 -0.135 1.00 92.94 196 GLU A C 1
ATOM 1520 O O . GLU A 1 196 ? -5.865 -9.745 0.076 1.00 92.94 196 GLU A O 1
ATOM 1525 N N . VAL A 1 197 ? -4.407 -8.106 -0.384 1.00 93.00 197 VAL A N 1
ATOM 1526 C CA . VAL A 1 197 ? -3.217 -8.945 -0.275 1.00 93.00 197 VAL A CA 1
ATOM 1527 C C . VAL A 1 197 ? -2.267 -8.360 0.756 1.00 93.00 197 VAL A C 1
ATOM 1529 O O . VAL A 1 197 ? -1.846 -7.210 0.632 1.00 93.00 197 VAL A O 1
ATOM 1532 N N . ASP A 1 198 ? -1.907 -9.175 1.747 1.00 88.06 198 ASP A N 1
ATOM 1533 C CA . ASP A 1 198 ? -0.952 -8.790 2.780 1.00 88.06 198 ASP A CA 1
ATOM 1534 C C . ASP A 1 198 ? 0.487 -8.651 2.247 1.00 88.06 198 ASP A C 1
ATOM 1536 O O . ASP A 1 198 ? 0.889 -9.265 1.250 1.00 88.06 198 ASP A O 1
ATOM 1540 N N . ALA A 1 199 ? 1.290 -7.864 2.968 1.00 89.56 199 ALA A N 1
ATOM 1541 C CA . ALA A 1 199 ? 2.680 -7.575 2.627 1.00 89.56 199 ALA A CA 1
ATOM 1542 C C . ALA A 1 199 ? 3.572 -8.827 2.589 1.00 89.56 199 ALA A C 1
ATOM 1544 O O . ALA A 1 199 ? 4.529 -8.871 1.818 1.00 89.56 199 ALA A O 1
ATOM 1545 N N . GLU A 1 200 ? 3.247 -9.877 3.347 1.00 91.25 200 GLU A N 1
ATOM 1546 C CA . GLU A 1 200 ? 3.996 -11.138 3.370 1.00 91.25 200 GLU A CA 1
ATOM 1547 C C . GLU A 1 200 ? 3.979 -11.858 2.015 1.00 91.25 200 GLU A C 1
ATOM 1549 O O . GLU A 1 200 ? 4.876 -12.649 1.725 1.00 91.25 200 GLU A O 1
ATOM 1554 N N . ARG A 1 201 ? 2.994 -11.570 1.152 1.00 93.31 201 ARG A N 1
ATOM 1555 C CA . ARG A 1 201 ? 2.930 -12.122 -0.211 1.00 93.31 201 ARG A CA 1
ATOM 1556 C C . ARG A 1 201 ? 3.663 -11.280 -1.253 1.00 93.31 201 ARG A C 1
ATOM 1558 O O . ARG A 1 201 ? 3.649 -11.640 -2.431 1.00 93.31 201 ARG A O 1
ATOM 1565 N N . ALA A 1 202 ? 4.300 -10.179 -0.849 1.00 95.00 202 ALA A N 1
ATOM 1566 C CA . ALA A 1 202 ? 4.996 -9.283 -1.765 1.00 95.00 202 ALA A CA 1
ATOM 1567 C C . ALA A 1 202 ? 6.094 -9.999 -2.562 1.00 95.00 202 ALA A C 1
ATOM 1569 O O . ALA A 1 202 ? 6.102 -9.874 -3.781 1.00 95.00 202 ALA A O 1
ATOM 1570 N N . ASP A 1 203 ? 6.971 -10.782 -1.918 1.00 95.88 203 ASP A N 1
ATOM 1571 C CA . ASP A 1 203 ? 8.064 -11.491 -2.613 1.00 95.88 203 ASP A CA 1
ATOM 1572 C C . ASP A 1 203 ? 7.526 -12.473 -3.662 1.00 95.88 203 ASP A C 1
ATOM 1574 O O . ASP A 1 203 ? 7.931 -12.426 -4.824 1.00 95.88 203 ASP A O 1
ATOM 1578 N N . GLU A 1 204 ? 6.545 -13.296 -3.283 1.00 95.25 204 GLU A N 1
ATOM 1579 C CA . GLU A 1 204 ? 5.922 -14.274 -4.178 1.00 95.25 204 GLU A CA 1
ATOM 1580 C C . GLU A 1 204 ? 5.312 -13.597 -5.413 1.00 95.25 204 GLU A C 1
ATOM 1582 O O . GLU A 1 204 ? 5.608 -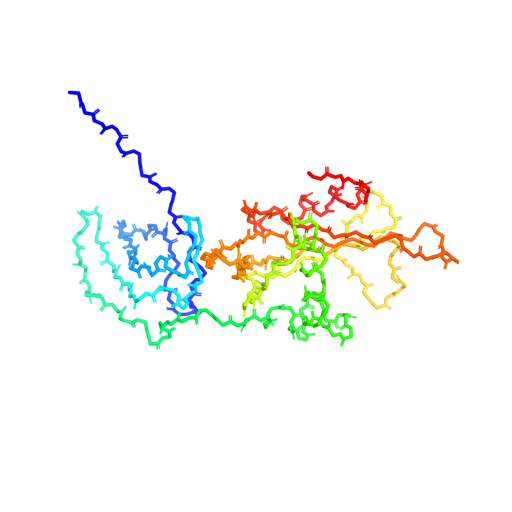13.969 -6.551 1.00 95.25 204 GLU A O 1
ATOM 1587 N N . LEU A 1 205 ? 4.468 -12.583 -5.201 1.00 95.12 205 LEU A N 1
ATOM 1588 C CA . LEU A 1 205 ? 3.798 -11.890 -6.298 1.00 95.12 205 LEU A CA 1
ATOM 1589 C C . LEU A 1 205 ? 4.775 -11.111 -7.165 1.00 95.12 205 LEU A C 1
ATOM 1591 O O . LEU A 1 205 ? 4.604 -11.080 -8.384 1.00 95.12 205 LEU A O 1
ATOM 1595 N N . LEU A 1 206 ? 5.802 -10.519 -6.558 1.00 94.88 206 LEU A N 1
ATOM 1596 C CA . LEU A 1 206 ? 6.802 -9.758 -7.282 1.00 94.88 206 LEU A CA 1
ATOM 1597 C C . LEU A 1 206 ? 7.624 -10.657 -8.208 1.00 94.88 206 LEU A C 1
ATOM 1599 O O . LEU A 1 206 ? 7.825 -10.313 -9.372 1.00 94.88 206 LEU A O 1
ATOM 1603 N N . ARG A 1 207 ? 8.013 -11.852 -7.745 1.00 95.06 207 ARG A N 1
ATOM 1604 C CA . ARG A 1 207 ? 8.661 -12.861 -8.597 1.00 95.06 207 ARG A CA 1
ATOM 1605 C C . ARG A 1 207 ? 7.766 -13.271 -9.764 1.00 95.06 207 ARG A C 1
ATOM 1607 O O . ARG A 1 207 ? 8.252 -13.346 -10.888 1.00 95.06 207 ARG A O 1
ATOM 1614 N N . ILE A 1 208 ? 6.466 -13.469 -9.538 1.00 93.88 208 ILE A N 1
ATOM 1615 C CA . ILE A 1 208 ? 5.516 -13.812 -10.611 1.00 93.88 208 ILE A CA 1
ATOM 1616 C C . ILE A 1 208 ? 5.491 -12.723 -11.694 1.00 93.88 208 ILE A C 1
ATOM 1618 O O . ILE A 1 208 ? 5.653 -13.033 -12.876 1.00 93.88 208 ILE A O 1
ATOM 1622 N N . VAL A 1 209 ? 5.321 -11.449 -11.318 1.00 93.06 209 VAL A N 1
ATOM 1623 C CA . VAL A 1 209 ? 5.245 -10.355 -12.307 1.00 93.06 209 VAL A CA 1
ATOM 1624 C C . VAL A 1 209 ? 6.592 -10.060 -12.972 1.00 93.06 209 VAL A C 1
ATOM 1626 O O . VAL A 1 209 ? 6.618 -9.625 -14.118 1.00 93.06 209 VAL A O 1
ATOM 1629 N N . LEU A 1 210 ? 7.716 -10.347 -12.311 1.00 92.50 210 LEU A N 1
ATOM 1630 C CA . LEU A 1 210 ? 9.052 -10.226 -12.905 1.00 92.50 210 LEU A CA 1
ATOM 1631 C C . LEU A 1 210 ? 9.361 -11.325 -13.931 1.00 92.50 210 LEU A C 1
ATOM 1633 O O . LEU A 1 210 ? 10.075 -11.080 -14.909 1.00 92.50 210 LEU A O 1
ATOM 1637 N N . GLN A 1 211 ? 8.817 -12.528 -13.735 1.00 91.75 211 GLN A N 1
ATOM 1638 C CA . GLN A 1 211 ? 8.910 -13.629 -14.700 1.00 91.75 211 GLN A CA 1
ATOM 1639 C C . GLN A 1 211 ? 7.973 -13.421 -15.892 1.00 91.75 211 GLN A C 1
ATOM 1641 O O . GLN A 1 211 ? 8.331 -13.746 -17.023 1.00 91.75 211 GLN A O 1
ATOM 1646 N N . ALA A 1 212 ? 6.789 -12.856 -15.647 1.00 89.62 212 ALA A N 1
ATOM 1647 C CA . ALA A 1 212 ? 5.761 -12.624 -16.652 1.00 89.62 212 ALA A CA 1
ATOM 1648 C C . ALA A 1 212 ? 5.279 -11.160 -16.625 1.00 89.62 212 ALA A C 1
ATOM 1650 O O . ALA A 1 212 ? 4.160 -10.892 -16.184 1.00 89.62 212 ALA A O 1
ATOM 1651 N N . PRO A 1 213 ? 6.072 -10.200 -17.141 1.00 84.94 213 PRO A N 1
ATOM 1652 C CA . PRO A 1 213 ? 5.746 -8.771 -17.072 1.00 84.94 213 PRO A CA 1
ATOM 1653 C C . PRO A 1 213 ? 4.496 -8.381 -17.872 1.00 84.94 213 PRO A C 1
ATOM 1655 O O . PRO A 1 213 ? 4.007 -7.268 -17.725 1.00 84.94 213 PRO A O 1
ATOM 1658 N N . ASP A 1 214 ? 3.973 -9.278 -18.711 1.00 85.75 214 ASP A N 1
ATOM 1659 C CA . ASP A 1 214 ? 2.739 -9.117 -19.492 1.00 85.75 214 ASP A CA 1
ATOM 1660 C C . ASP A 1 214 ? 1.484 -9.682 -18.835 1.00 85.75 214 ASP A C 1
ATOM 1662 O O . ASP A 1 214 ? 0.398 -9.632 -19.422 1.00 85.75 214 ASP A O 1
ATOM 1666 N N . ILE A 1 215 ? 1.618 -10.266 -17.645 1.00 84.62 215 ILE A N 1
ATOM 1667 C CA . ILE A 1 215 ? 0.494 -10.916 -16.993 1.00 84.62 215 ILE A CA 1
ATOM 1668 C C . ILE A 1 215 ? -0.633 -9.910 -16.728 1.00 84.62 215 ILE A C 1
ATOM 1670 O O . ILE A 1 215 ? -0.423 -8.778 -16.281 1.00 84.62 215 ILE A O 1
ATOM 1674 N N . ARG A 1 216 ? -1.860 -10.336 -17.023 1.00 77.12 216 ARG A N 1
ATOM 1675 C CA . ARG A 1 216 ? -3.078 -9.640 -16.613 1.00 77.12 216 ARG A CA 1
ATOM 1676 C C . ARG A 1 216 ? -3.667 -10.408 -15.439 1.00 77.12 216 ARG A C 1
ATOM 1678 O O . ARG A 1 216 ? -3.769 -11.632 -15.519 1.00 77.12 216 ARG A O 1
ATOM 1685 N N . PHE A 1 217 ? -3.985 -9.689 -14.369 1.00 66.56 217 PHE A N 1
ATOM 1686 C CA . PHE A 1 217 ? -4.716 -10.233 -13.229 1.00 66.56 217 PHE A CA 1
ATOM 1687 C C . PHE A 1 217 ? -6.220 -10.155 -13.465 1.00 66.56 217 PHE A C 1
ATOM 1689 O O . PHE A 1 217 ? -6.643 -9.250 -14.221 1.00 66.56 217 PHE A O 1
#

Foldseek 3Di:
DDDDPDDQPWAFELEDPPDDTAPDQDPQRKGKDWDFQPLQADSHYHYHLRTQWMFIAHNVRHTDPDIDGDPSHDHDAAACCLQVPCPALNVPPPDSVVVVVVLVVQAVVVVHPQKDWPYKHQSDGKDKWADQDLPGTDRDDPVDDGHQKMKIKTWMWTWIDHPPDRIDIWTAIKIKMWGPPDPVDDTDIDIHGDTPHDPVCRVVVRSVCRNPVPDDD

Solvent-accessible surface area (backbone atoms only — not comparable to full-atom values): 12380 Å² total; per-residue (Å²): 134,84,80,82,80,70,84,72,71,74,50,51,44,54,50,52,102,84,47,75,66,55,77,48,69,46,98,86,46,27,36,59,48,73,47,66,44,68,88,52,27,43,82,63,37,32,52,51,26,20,32,46,29,38,31,44,19,42,73,89,64,49,75,72,76,60,76,46,74,40,90,67,45,48,83,70,63,70,38,50,62,48,41,58,29,78,91,32,79,39,46,88,45,97,51,32,61,64,49,54,52,51,47,49,52,60,28,46,55,72,75,42,82,70,62,45,74,80,29,45,28,39,75,44,77,47,47,48,38,22,17,85,56,84,85,56,70,35,72,68,65,80,92,56,79,76,53,41,29,39,28,38,30,34,24,34,37,34,36,38,29,43,86,97,52,72,74,41,48,48,42,17,32,39,35,38,38,39,42,38,94,45,94,90,50,85,58,49,69,45,60,44,67,42,70,83,38,66,68,89,49,37,66,63,55,44,53,51,42,65,64,38,69,80,69,80,134

pLDDT: mean 85.32, std 17.17, range [26.52, 98.44]

Radius of gyration: 20.03 Å; Cα contacts (8 Å, |Δi|>4): 427; chains: 1; bounding box: 59×35×59 Å

Sequence (217 aa):
MSQDTRPQGALRPVGPQDAPMPGGDDDDGSRWIYEVAGEYSSETWAPRESIRRWWRVDRDGNELEGPVENENFGPPQNDLRRATDPDGPLSWLPDPEATVRGWLSVAVDRIGEGIEVHWLQVTGTPLVLAGHDVSDFAPPDFDGTPPPRIGVAVPVGFGAQMAGHSLTVLWGLLLWVTVSEDPAADPKQNVWLRHEVDAERADELLRIVLQAPDIRF

Mean predicted aligned error: 7.87 Å

Nearest PDB structures (foldseek):
  1ulj-assembly1_F  TM=4.006E-01  e=4.011E+00  Rhodococcus jostii RHA1
  3gzx-assembly1_B  TM=3.979E-01  e=6.403E+00  Comamonas testosteroni
  8k0a-assembly1_B  TM=3.823E-01  e=6.788E+00  Escherichia coli K-12

Secondary structure (DSSP, 8-state):
-----PPPPPP-----TTSPPTTPBPTTS-EEEEEE-GGG--SS---GGGEEEEEEE-TTS-BSS-PEE-TT-SS---B-TTTS-TTSTTTTSS-HHHHHHHHHHHHHHTT-TTEEEEEEEE-S--EEEEESSSS--BS--TTSPPPSEEEEEEEEEEEEEETTS--EEEEEEEEEEEE-SSTTSPPEEEEEEEET--GGGHHHHHHHHHH-TT---